Protein 1LNI (pdb70)

CATH classification: 3.10.450.30

Structure (mmCIF, N/CA/C/O backbone):
data_1LNI
#
_entry.id   1LNI
#
_cell.length_a   64.200
_cell.length_b   77.800
_cell.length_c   38.280
_cell.angle_alpha   90.00
_cell.angle_beta   90.00
_cell.angle_gamma   90.00
#
_symmetry.space_group_name_H-M   'P 21 21 21'
#
loop_
_entity.id
_entity.type
_entity.pdbx_description
1 polymer 'GUANYL-SPECIFIC RIBONUCLEASE SA'
2 non-polymer 'SULFATE ION'
3 non-polymer GLYCEROL
4 water water
#
loop_
_atom_site.group_PDB
_atom_site.id
_atom_site.type_symbol
_atom_site.label_atom_id
_atom_site.label_alt_id
_atom_site.label_comp_id
_atom_site.label_asym_id
_atom_site.label_entity_id
_atom_site.label_seq_id
_atom_site.pdbx_PDB_ins_code
_atom_site.Cartn_x
_atom_site.Cartn_y
_atom_site.Cartn_z
_atom_site.occupancy
_atom_site.B_iso_or_equiv
_atom_site.auth_seq_id
_atom_site.auth_comp_id
_atom_site.auth_asym_id
_atom_site.auth_atom_id
_atom_site.pdbx_PDB_model_num
ATOM 1 N N . ASP A 1 1 ? 44.437 13.199 8.551 1.00 14.05 1 ASP A N 1
ATOM 2 C CA . ASP A 1 1 ? 44.452 12.952 7.124 1.00 14.52 1 ASP A CA 1
ATOM 3 C C . ASP A 1 1 ? 45.912 12.766 6.723 1.00 12.79 1 ASP A C 1
ATOM 4 O O . ASP A 1 1 ? 46.786 13.402 7.273 1.00 17.99 1 ASP A O 1
ATOM 9 N N . VAL A 1 2 ? 46.081 11.961 5.697 1.00 14.42 2 VAL A N 1
ATOM 10 C CA . VAL A 1 2 ? 47.376 11.711 5.140 1.00 14.85 2 VAL A CA 1
ATOM 11 C C . VAL A 1 2 ? 47.618 12.709 3.996 1.00 14.27 2 VAL A C 1
ATOM 12 O O . VAL A 1 2 ? 46.733 12.891 3.122 1.00 17.81 2 VAL A O 1
ATOM 16 N N . SER A 1 3 ? 48.758 13.291 3.968 1.00 14.07 3 SER A N 1
ATOM 17 C CA . SER A 1 3 ? 49.167 14.256 2.940 1.00 16.63 3 SER A CA 1
ATOM 18 C C . SER A 1 3 ? 49.810 13.542 1.764 1.00 17.42 3 SER A C 1
ATOM 19 O O . SER A 1 3 ? 51.020 13.742 1.399 1.00 21.66 3 SER A O 1
ATOM 22 N N . GLY A 1 4 ? 49.039 12.774 1.065 1.00 17.27 4 GLY A N 1
ATOM 23 C CA . GLY A 1 4 ? 49.480 12.224 -0.174 1.00 14.68 4 GLY A CA 1
ATOM 24 C C . GLY A 1 4 ? 50.552 11.128 -0.007 1.00 12.89 4 GLY A C 1
ATOM 25 O O . GLY A 1 4 ? 50.750 10.566 1.037 1.00 14.77 4 GLY A O 1
ATOM 26 N N . THR A 1 5 ? 51.106 10.784 -1.174 1.00 12.37 5 THR A N 1
ATOM 27 C CA . THR A 1 5 ? 52.171 9.793 -1.240 1.00 10.54 5 THR A CA 1
ATOM 28 C C . THR A 1 5 ? 53.463 10.523 -1.594 1.00 9.67 5 THR A C 1
ATOM 29 O O . THR A 1 5 ? 53.496 11.741 -2.048 1.00 13.21 5 THR A O 1
ATOM 33 N N . VAL A 1 6 ? 54.565 9.884 -1.336 1.00 7.21 6 VAL A N 1
ATOM 34 C CA . VAL A 1 6 ? 55.863 10.399 -1.672 1.00 6.77 6 VAL A CA 1
ATOM 35 C C . VAL A 1 6 ? 56.767 9.264 -2.032 1.00 6.03 6 VAL A C 1
ATOM 36 O O . VAL A 1 6 ? 56.811 8.225 -1.352 1.00 6.61 6 VAL A O 1
ATOM 40 N N . CYS A 1 7 ? 57.577 9.406 -3.086 1.00 5.91 7 CYS A N 1
ATOM 41 C CA . CYS A 1 7 ? 58.558 8.393 -3.414 1.00 6.00 7 CYS A CA 1
ATOM 42 C C . CYS A 1 7 ? 59.659 8.342 -2.375 1.00 5.63 7 CYS A C 1
ATOM 43 O O . CYS A 1 7 ? 60.155 9.376 -1.891 1.00 6.48 7 CYS A O 1
ATOM 46 N N . LEU A 1 8 ? 60.114 7.130 -2.085 1.00 5.60 8 LEU A N 1
ATOM 47 C CA . LEU A 1 8 ? 61.261 6.983 -1.172 1.00 5.48 8 LEU A CA 1
ATOM 48 C C . LEU A 1 8 ? 62.453 7.810 -1.631 1.00 6.02 8 LEU A C 1
ATOM 49 O O . LEU A 1 8 ? 63.130 8.431 -0.798 1.00 6.54 8 LEU A O 1
ATOM 54 N N . SER A 1 9 ? 62.713 7.823 -2.955 1.00 6.41 9 SER A N 1
ATOM 55 C CA . SER A 1 9 ? 63.871 8.569 -3.449 1.00 7.14 9 SER A CA 1
ATOM 56 C C . SER A 1 9 ? 63.756 10.081 -3.231 1.00 7.14 9 SER A C 1
ATOM 57 O O . SER A 1 9 ? 64.770 10.772 -3.357 1.00 9.28 9 SER A O 1
ATOM 60 N N . ALA A 1 10 ? 62.564 10.579 -2.965 1.00 6.85 10 ALA A N 1
ATOM 61 C CA . ALA A 1 10 ? 62.336 12.029 -2.733 1.00 7.99 10 ALA A CA 1
ATOM 62 C C . ALA A 1 10 ? 62.514 12.377 -1.223 1.00 7.97 10 ALA A C 1
ATOM 63 O O . ALA A 1 10 ? 62.420 13.569 -0.914 1.00 11.52 10 ALA A O 1
ATOM 65 N N . LEU A 1 11 ? 62.680 11.410 -0.382 1.00 6.66 11 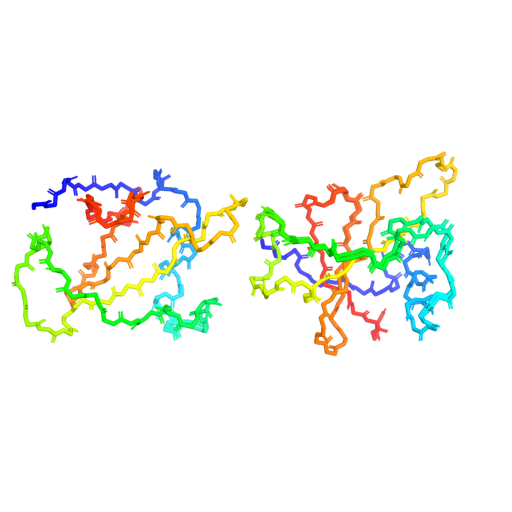LEU A N 1
ATOM 66 C CA . LEU A 1 11 ? 62.870 11.629 1.045 1.00 6.95 11 LEU A CA 1
ATOM 67 C C . LEU A 1 11 ? 64.359 11.676 1.360 1.00 7.25 11 LEU A C 1
ATOM 68 O O . LEU A 1 11 ? 65.206 11.253 0.561 1.00 7.95 11 LEU A O 1
ATOM 73 N N . PRO A 1 12 ? 64.743 12.162 2.534 1.00 7.70 12 PRO A N 1
ATOM 74 C CA . PRO A 1 12 ? 66.163 12.163 2.904 1.00 7.91 12 PRO A CA 1
ATOM 75 C C . PRO A 1 12 ? 66.704 10.757 2.837 1.00 7.54 12 PRO A C 1
ATOM 76 O O . PRO A 1 12 ? 65.967 9.771 3.088 1.00 7.38 12 PRO A O 1
ATOM 80 N N . PRO A 1 13 ? 67.989 10.592 2.582 1.00 7.44 13 PRO A N 1
ATOM 81 C CA . PRO A 1 13 ? 68.565 9.233 2.481 1.00 8.13 13 PRO A CA 1
ATOM 82 C C . PRO A 1 13 ? 68.432 8.438 3.781 1.00 7.14 13 PRO A C 1
ATOM 83 O O . PRO A 1 13 ? 68.347 7.201 3.751 1.00 7.36 13 PRO A O 1
ATOM 87 N N . GLU A 1 14 ? 68.362 9.127 4.925 1.00 6.62 14 GLU A N 1
ATOM 88 C CA . GLU A 1 14 ? 68.172 8.439 6.198 1.00 6.40 14 GLU A CA 1
ATOM 89 C C . GLU A 1 14 ? 66.857 7.663 6.245 1.00 6.06 14 GLU A C 1
ATOM 90 O O . GLU A 1 14 ? 66.755 6.703 6.992 1.00 6.73 14 GLU A O 1
ATOM 96 N N . ALA A 1 15 ? 65.848 8.096 5.469 1.00 6.18 15 ALA A N 1
ATOM 97 C CA . ALA A 1 15 ? 64.593 7.333 5.424 1.00 6.35 15 ALA A CA 1
ATOM 98 C C . ALA A 1 15 ? 64.795 5.945 4.819 1.00 5.55 15 ALA A C 1
ATOM 99 O O . ALA A 1 15 ? 64.198 4.964 5.262 1.00 6.13 15 ALA A O 1
ATOM 101 N N . THR A 1 16 ? 65.635 5.882 3.770 1.00 5.83 16 THR A N 1
ATOM 102 C CA . THR A 1 16 ? 65.987 4.592 3.184 1.00 5.48 16 THR A CA 1
ATOM 103 C C . THR A 1 16 ? 66.741 3.738 4.216 1.00 5.32 16 THR A C 1
ATOM 104 O O . THR A 1 16 ? 66.434 2.537 4.335 1.00 5.91 16 THR A O 1
ATOM 108 N N . ASP A 1 17 ? 67.637 4.342 4.977 1.00 5.70 17 ASP A N 1
ATOM 109 C CA . ASP A 1 17 ? 68.322 3.602 6.041 1.00 5.82 17 ASP A CA 1
ATOM 110 C C . ASP A 1 17 ? 67.319 3.042 7.055 1.00 5.64 17 ASP A C 1
ATOM 111 O O . ASP A 1 17 ? 67.439 1.876 7.451 1.00 6.41 17 ASP A O 1
ATOM 116 N N . THR A 1 18 ? 66.392 3.854 7.504 1.00 5.70 18 THR A N 1
ATOM 117 C CA . THR A 1 18 ? 65.416 3.391 8.496 1.00 5.94 18 THR A CA 1
ATOM 118 C C . THR A 1 18 ? 64.633 2.228 7.945 1.00 5.78 18 THR A C 1
ATOM 119 O O . THR A 1 18 ? 64.409 1.223 8.628 1.00 6.28 18 THR A O 1
ATOM 123 N N . LEU A 1 19 ? 64.159 2.319 6.686 1.00 5.46 19 LEU A N 1
ATOM 124 C CA . LEU A 1 19 ? 63.418 1.204 6.101 1.00 5.31 19 LEU A CA 1
ATOM 125 C C . LEU A 1 19 ? 64.272 -0.064 6.009 1.00 5.32 19 LEU A C 1
ATOM 126 O O . LEU A 1 19 ? 63.758 -1.149 6.196 1.00 5.94 19 LEU A O 1
ATOM 131 N N . ASN A 1 20 ? 65.563 0.071 5.684 1.00 5.41 20 ASN A N 1
ATOM 132 C CA . ASN A 1 20 ? 66.406 -1.096 5.657 1.00 5.97 20 ASN A CA 1
ATOM 133 C C . ASN A 1 20 ? 66.537 -1.748 7.023 1.00 6.13 20 ASN A C 1
ATOM 134 O O . ASN A 1 20 ? 66.526 -2.977 7.128 1.00 7.38 20 ASN A O 1
ATOM 139 N N . LEU A 1 21 ? 66.648 -0.959 8.090 1.00 6.22 21 LEU A N 1
ATOM 140 C CA . LEU A 1 21 ? 66.676 -1.526 9.441 1.00 6.96 21 LEU A CA 1
ATOM 141 C C . LEU A 1 21 ? 65.357 -2.156 9.765 1.00 6.75 21 LEU A C 1
ATOM 142 O O . LEU A 1 21 ? 65.327 -3.231 10.409 1.00 7.78 21 LEU A O 1
ATOM 147 N N . ILE A 1 22 ? 64.219 -1.574 9.394 1.00 6.57 22 ILE A N 1
ATOM 148 C CA . ILE A 1 22 ? 62.920 -2.224 9.647 1.00 6.61 22 ILE A CA 1
ATOM 149 C C . ILE A 1 22 ? 62.911 -3.558 8.938 1.00 6.79 22 ILE A C 1
ATOM 150 O O . ILE A 1 22 ? 62.418 -4.569 9.517 1.00 7.56 22 ILE A O 1
ATOM 155 N N . ALA A 1 23 ? 63.418 -3.638 7.716 1.00 6.54 23 ALA A N 1
ATOM 156 C CA . ALA A 1 23 ? 63.406 -4.891 6.977 1.00 7.65 23 ALA A CA 1
ATOM 157 C C . ALA A 1 23 ? 64.191 -5.981 7.677 1.00 8.74 23 ALA A C 1
ATOM 158 O O . ALA A 1 23 ? 63.878 -7.153 7.548 1.00 10.69 23 ALA A O 1
ATOM 160 N N . SER A 1 24 ? 65.241 -5.640 8.400 1.00 10.79 24 SER A N 1
ATOM 161 C CA . SER A 1 24 ? 66.029 -6.668 9.161 1.00 12.54 24 SER A CA 1
ATOM 162 C C . SER A 1 24 ? 65.520 -6.762 10.597 1.00 12.94 24 SER A C 1
ATOM 163 O O . SER A 1 24 ? 66.271 -7.473 11.358 1.00 17.00 24 SER A O 1
ATOM 166 N N A ASP A 1 25 ? 64.481 -6.122 11.071 0.49 11.10 25 ASP A N 1
ATOM 167 N N B ASP A 1 25 ? 64.468 -6.140 10.964 0.51 11.23 25 ASP A N 1
ATOM 168 C CA A ASP A 1 25 ? 63.981 -6.006 12.475 0.49 10.09 25 ASP A CA 1
ATOM 169 C CA B ASP A 1 25 ? 64.107 -6.136 12.379 0.51 11.27 25 ASP A CA 1
ATOM 170 C C A ASP A 1 25 ? 65.027 -5.344 13.365 0.49 9.17 25 ASP A C 1
ATOM 171 C C B ASP A 1 25 ? 65.296 -5.705 13.210 0.51 12.13 25 ASP A C 1
ATOM 172 O O A ASP A 1 25 ? 65.252 -5.807 14.528 0.49 10.55 25 ASP A O 1
ATOM 173 O O B ASP A 1 25 ? 65.628 -6.278 14.290 0.51 14.48 25 ASP A O 1
ATOM 182 N N A GLY A 1 26 ? 65.783 -4.405 12.886 0.49 7.39 26 GLY A N 1
ATOM 183 N N B GLY A 1 26 ? 66.012 -4.759 12.710 0.51 10.70 26 GLY A N 1
ATOM 184 C CA A GLY A 1 26 ? 66.816 -3.636 13.593 0.49 9.91 26 GLY A CA 1
ATOM 185 C CA B GLY A 1 26 ? 67.001 -4.160 13.500 0.51 9.97 26 GLY A CA 1
ATOM 186 C C A GLY A 1 26 ? 68.155 -4.297 13.566 0.49 10.53 26 GLY A C 1
ATOM 187 C C B GLY A 1 26 ? 68.199 -5.008 13.646 0.51 11.31 26 GLY A C 1
ATOM 188 O O A GLY A 1 26 ? 68.503 -5.018 12.614 0.49 10.50 26 GLY A O 1
ATOM 189 O O B GLY A 1 26 ? 68.331 -5.838 12.757 0.51 12.07 26 GLY A O 1
ATOM 190 N N A PRO A 1 27 ? 69.031 -3.967 14.547 0.49 11.66 27 PRO A N 1
ATOM 191 N N B PRO A 1 27 ? 68.952 -4.850 14.740 0.51 11.53 27 PRO A N 1
ATOM 192 C CA A PRO A 1 27 ? 68.717 -3.123 15.688 0.49 10.43 27 PRO A CA 1
ATOM 193 C CA B PRO A 1 27 ? 68.787 -3.871 15.809 0.49 11.11 27 PRO A CA 1
ATOM 194 C C A PRO A 1 27 ? 68.726 -1.641 15.280 0.49 7.01 27 PRO A C 1
ATOM 195 C C B PRO A 1 27 ? 68.961 -2.399 15.298 0.51 8.21 27 PRO A C 1
ATOM 196 O O A PRO A 1 27 ? 69.120 -1.360 14.084 0.49 11.12 27 PRO A O 1
ATOM 197 O O B PRO A 1 27 ? 69.429 -2.222 14.201 0.51 8.98 27 PRO A O 1
ATOM 204 N N A PHE A 1 28 ? 68.076 -0.838 16.068 0.49 9.91 28 PHE A N 1
ATOM 205 N N B PHE A 1 28 ? 68.340 -1.554 16.034 0.51 7.64 28 PHE A N 1
ATOM 206 C CA A PHE A 1 28 ? 67.805 0.565 15.777 0.49 7.91 28 PHE A CA 1
ATOM 207 C CA B PHE A 1 28 ? 68.174 -0.177 15.665 0.51 6.17 28 PHE A CA 1
ATOM 208 C C A PHE A 1 28 ? 68.646 1.508 16.652 0.49 8.96 28 PHE A C 1
ATOM 209 C C B PHE A 1 28 ? 69.156 0.706 16.420 0.51 6.31 28 PHE A C 1
ATOM 210 O O A PHE A 1 28 ? 68.995 1.139 17.782 0.49 9.95 28 PHE A O 1
ATOM 211 O O B PHE A 1 28 ? 69.732 0.270 17.442 0.51 6.97 28 PHE A O 1
ATOM 226 N N A PRO A 1 29 ? 68.921 2.621 16.178 0.49 8.24 29 PRO A N 1
ATOM 227 N N B PRO A 1 29 ? 69.341 1.922 16.052 0.51 6.09 29 PRO A N 1
ATOM 228 C CA A PRO A 1 29 ? 69.812 3.574 16.970 0.49 7.85 29 PRO A CA 1
ATOM 229 C CA B PRO A 1 29 ? 70.225 2.795 16.848 0.51 6.23 29 PRO A CA 1
ATOM 230 C C A PRO A 1 29 ? 69.131 4.133 18.197 0.49 8.81 29 PRO A C 1
ATOM 231 C C B PRO A 1 29 ? 69.666 3.182 18.191 0.51 6.77 29 PRO A C 1
ATOM 232 O O A PRO A 1 29 ? 69.875 4.429 19.169 0.49 8.44 29 PRO A O 1
ATOM 233 O O B PRO A 1 29 ? 70.431 3.558 19.056 0.51 7.17 29 PRO A O 1
ATOM 240 N N A TYR A 1 30 ? 67.862 4.327 18.235 0.49 7.68 30 TYR A N 1
ATOM 241 N N B TYR A 1 30 ? 68.323 3.130 18.391 0.51 6.51 30 TYR A N 1
ATOM 242 C CA A TYR A 1 30 ? 67.160 4.934 19.373 0.49 8.56 30 TYR A CA 1
ATOM 243 C CA B TYR A 1 30 ? 67.691 3.438 19.681 0.51 7.97 30 TYR A CA 1
ATOM 244 C C A TYR A 1 30 ? 66.215 3.984 20.082 0.49 8.22 30 TYR A C 1
ATOM 245 C C B TYR A 1 30 ? 66.885 2.244 20.151 0.51 7.98 30 TYR A C 1
ATOM 246 O O A TYR A 1 30 ? 65.610 3.123 19.429 0.49 8.58 30 TYR A O 1
ATOM 247 O O B TYR A 1 30 ? 66.143 1.640 19.320 0.51 7.77 30 TYR A O 1
ATOM 264 N N A SER A 1 31 ? 66.168 4.088 21.432 0.49 9.35 31 SER A N 1
ATOM 265 N N B SER A 1 31 ? 66.913 1.874 21.444 0.51 8.74 31 SER A N 1
ATOM 266 C CA A SER A 1 31 ? 65.302 3.108 22.091 0.49 9.09 31 SER A CA 1
ATOM 267 C CA B SER A 1 31 ? 66.172 0.719 21.907 0.51 8.86 31 SER A CA 1
ATOM 268 C C A SER A 1 31 ? 63.861 3.198 21.766 0.49 8.63 31 SER A C 1
ATOM 269 C C B SER A 1 31 ? 64.640 0.922 21.844 0.51 9.24 31 SER A C 1
ATOM 270 O O A SER A 1 31 ? 63.162 2.190 21.953 0.49 11.77 31 SER A O 1
ATOM 271 O O B SER A 1 31 ? 63.974 -0.126 21.740 0.51 8.83 31 SER A O 1
ATOM 276 N N A GLN A 1 32 ? 63.399 4.392 21.351 0.49 8.12 32 GLN A N 1
ATOM 277 N N B GLN A 1 32 ? 64.176 2.132 21.841 0.51 6.85 32 GLN A N 1
ATOM 278 C CA A GLN A 1 32 ? 62.018 4.582 21.025 0.49 8.89 32 GLN A CA 1
ATOM 279 C CA B GLN A 1 32 ? 62.743 2.411 21.720 0.51 6.35 32 GLN A CA 1
ATOM 280 C C A GLN A 1 32 ? 61.704 3.898 19.669 0.49 7.39 32 GLN A C 1
ATOM 281 C C B GLN A 1 32 ? 62.342 2.389 20.245 0.51 8.44 32 GLN A C 1
ATOM 282 O O A GLN A 1 32 ? 60.543 3.833 19.289 0.49 9.43 32 GL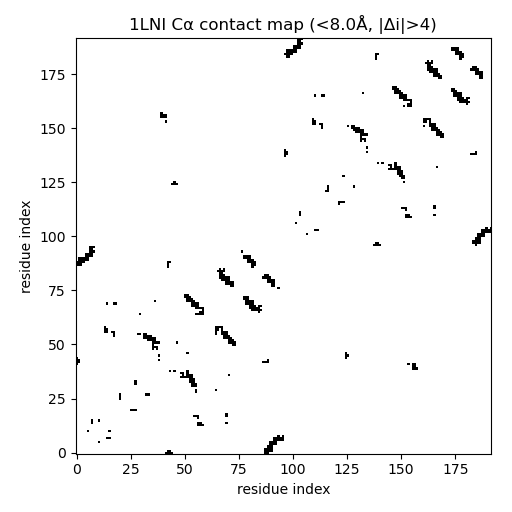N A O 1
ATOM 283 O O B GLN A 1 32 ? 61.133 2.558 19.955 0.51 9.20 32 GLN A O 1
ATOM 294 N N A ASP A 1 33 ? 62.713 3.542 18.897 0.49 7.11 33 ASP A N 1
ATOM 295 N N B ASP A 1 33 ? 63.253 2.243 19.265 0.51 7.62 33 ASP A N 1
ATOM 296 C CA A ASP A 1 33 ? 62.463 2.918 17.582 0.49 5.44 33 ASP A CA 1
ATOM 297 C CA B ASP A 1 33 ? 62.796 2.088 17.857 0.51 6.64 33 ASP A CA 1
ATOM 298 C C A ASP A 1 33 ? 61.775 1.579 17.789 0.49 6.45 33 ASP A C 1
ATOM 299 C C B ASP A 1 33 ? 62.035 0.763 17.825 0.51 6.53 33 ASP A C 1
ATOM 300 O O A ASP A 1 33 ? 62.276 0.688 18.450 0.49 9.22 33 ASP A O 1
ATOM 301 O O B ASP A 1 33 ? 62.441 -0.297 18.211 0.51 8.17 33 ASP A O 1
ATOM 310 N N A GLY A 1 34 ? 60.638 1.455 17.150 0.49 4.87 34 GLY A N 1
ATOM 311 N N B GLY A 1 34 ? 60.806 0.814 17.260 0.51 7.22 34 GLY A N 1
ATOM 312 C CA A GLY A 1 34 ? 59.802 0.225 17.184 0.49 4.85 34 GLY A CA 1
ATOM 313 C CA B GLY A 1 34 ? 60.010 -0.409 17.240 0.51 7.74 34 GLY A CA 1
ATOM 314 C C A GLY A 1 34 ? 58.732 0.355 18.242 0.49 7.10 34 GLY A C 1
ATOM 315 C C B GLY A 1 34 ? 58.878 -0.340 18.291 0.51 8.03 34 GLY A C 1
ATOM 316 O O A GLY A 1 34 ? 57.943 -0.604 18.274 0.49 9.72 34 GLY A O 1
ATOM 317 O O B GLY A 1 34 ? 58.069 -1.253 18.262 0.51 8.73 34 GLY A O 1
ATOM 318 N N A VAL A 1 35 ? 58.664 1.432 19.019 0.49 6.64 35 VAL A N 1
ATOM 319 N N B VAL A 1 35 ? 58.774 0.681 19.153 0.51 6.19 35 VAL A N 1
ATOM 320 C CA A VAL A 1 35 ? 57.520 1.510 19.952 0.49 7.04 35 VAL A CA 1
ATOM 321 C CA B VAL A 1 35 ? 57.560 0.684 20.044 0.51 6.19 35 VAL A CA 1
ATOM 322 C C A VAL A 1 35 ? 56.216 1.703 19.196 0.49 6.54 35 VAL A C 1
ATOM 323 C C B VAL A 1 35 ? 56.306 0.920 19.244 0.51 6.26 35 VAL A C 1
ATOM 324 O O A VAL A 1 35 ? 56.182 2.236 18.082 0.49 6.17 35 VAL A O 1
ATOM 325 O O B VAL A 1 35 ? 56.311 1.494 18.131 0.51 5.70 35 VAL A O 1
ATOM 332 N N A VAL A 1 36 ? 55.111 1.286 19.801 0.49 6.29 36 VAL A N 1
ATOM 333 N N B VAL A 1 36 ? 55.184 0.506 19.861 0.51 7.20 36 VAL A N 1
ATOM 334 C CA A VAL A 1 36 ? 53.81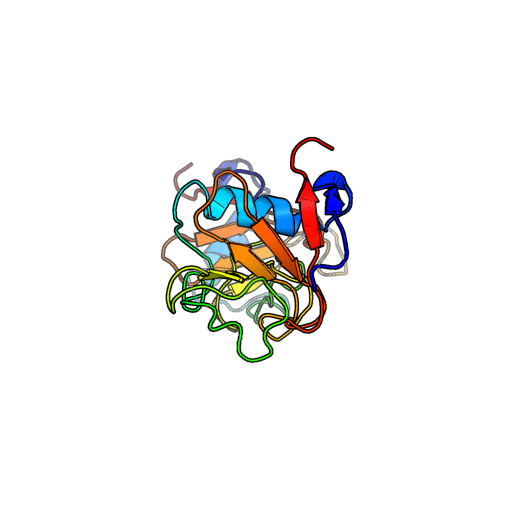0 1.535 19.213 0.49 4.94 36 VAL A CA 1
ATOM 335 C CA B VAL A 1 36 ? 53.914 0.874 19.259 0.51 6.14 36 VAL A CA 1
ATOM 336 C C A VAL A 1 36 ? 53.568 3.026 19.000 0.49 5.98 36 VAL A C 1
ATOM 337 C C B VAL A 1 36 ? 53.722 2.375 19.152 0.51 5.11 36 VAL A C 1
ATOM 338 O O A VAL A 1 36 ? 53.817 3.872 19.939 0.49 6.07 36 VAL A O 1
ATOM 339 O O B VAL A 1 36 ? 54.069 3.181 20.050 0.51 6.24 36 VAL A O 1
ATOM 346 N N A PHE A 1 37 ? 53.031 3.369 17.854 0.49 4.48 37 PHE A N 1
ATOM 347 N N B PHE A 1 37 ? 53.140 2.759 17.992 0.51 6.04 37 PHE A N 1
ATOM 348 C CA A PHE A 1 37 ? 52.547 4.731 17.563 0.49 4.64 37 PHE A CA 1
ATOM 349 C CA B PHE A 1 37 ? 52.726 4.160 17.802 0.51 5.02 37 PHE A CA 1
ATOM 350 C C A PHE A 1 37 ? 51.049 4.707 17.757 0.49 5.16 37 PHE A C 1
ATOM 351 C C B PHE A 1 37 ? 51.201 4.181 18.037 0.51 5.18 37 PHE A C 1
ATOM 352 O O A PHE A 1 37 ? 50.332 3.978 17.055 0.49 5.69 37 PHE A O 1
ATOM 353 O O B PHE A 1 37 ? 50.491 3.451 17.399 0.51 5.38 37 PHE A O 1
ATOM 368 N N A GLN A 1 38 ? 50.545 5.555 18.690 0.49 5.04 38 GLN A N 1
ATOM 369 N N B GLN A 1 38 ? 50.703 5.015 18.948 0.51 4.97 38 GLN A N 1
ATOM 370 C CA A GLN A 1 38 ? 49.125 5.492 19.058 0.49 4.84 38 GLN A CA 1
ATOM 371 C CA B GLN A 1 38 ? 49.303 4.931 19.283 0.51 5.35 38 GLN A CA 1
ATOM 372 C C A GLN A 1 38 ? 48.247 6.248 18.114 0.49 5.48 38 GLN A C 1
ATOM 373 C C B GLN A 1 38 ? 48.427 5.656 18.309 0.51 5.15 38 GLN A C 1
ATOM 374 O O A GLN A 1 38 ? 47.025 6.137 18.240 0.49 5.67 38 GLN A O 1
ATOM 375 O O B GLN A 1 38 ? 47.202 5.416 18.340 0.51 6.29 38 GLN A O 1
ATOM 386 N N A ASN A 1 39 ? 48.755 7.053 17.217 0.49 5.67 39 ASN A N 1
ATOM 387 N N B ASN A 1 39 ? 48.981 6.535 17.432 0.51 5.75 39 ASN A N 1
ATOM 388 C CA A ASN A 1 39 ? 47.982 7.860 16.296 0.49 5.77 39 ASN A CA 1
ATOM 389 C CA B ASN A 1 39 ? 48.088 7.313 16.540 0.51 5.67 39 ASN A CA 1
ATOM 390 C C A ASN A 1 39 ? 46.995 8.730 17.086 0.49 5.44 39 ASN A C 1
ATOM 391 C C B ASN A 1 39 ? 47.045 8.053 17.384 0.51 5.82 39 ASN A C 1
ATOM 392 O O A ASN A 1 39 ? 45.827 8.853 16.732 0.49 5.69 39 ASN A O 1
ATOM 393 O O B ASN A 1 39 ? 45.893 8.158 17.033 0.51 5.12 39 ASN A O 1
ATOM 402 N N A ARG A 1 40 ? 47.547 9.339 18.170 0.49 6.07 40 ARG A N 1
ATOM 403 N N B ARG A 1 40 ? 47.560 8.620 18.474 0.51 6.51 40 ARG A N 1
ATOM 404 C CA A ARG A 1 40 ? 46.653 10.019 19.159 0.49 6.57 40 ARG A CA 1
ATOM 405 C CA B ARG A 1 40 ? 46.630 9.213 19.480 0.51 7.37 40 ARG A CA 1
ATOM 406 C C A ARG A 1 40 ? 46.017 11.217 18.587 0.49 7.35 40 ARG A C 1
ATOM 407 C C B ARG A 1 40 ? 45.832 10.346 18.956 0.51 6.11 40 ARG A C 1
ATOM 408 O O A ARG A 1 40 ? 45.050 11.754 19.240 0.49 9.05 40 ARG A O 1
ATOM 409 O O B ARG A 1 40 ? 44.651 10.512 19.419 0.51 8.32 40 ARG A O 1
ATOM 424 N N A GLU A 1 41 ? 46.411 11.792 17.468 0.49 8.14 41 GLU A N 1
ATOM 425 N N B GLU A 1 41 ? 46.240 11.140 18.004 0.51 6.64 41 GLU A N 1
ATOM 426 C CA A GLU A 1 41 ? 45.784 12.948 16.835 0.49 9.72 41 GLU A CA 1
ATOM 427 C CA B GLU A 1 41 ? 45.515 12.264 17.451 0.51 8.32 41 GLU A CA 1
ATOM 428 C C A GLU A 1 41 ? 44.859 12.489 15.693 0.49 7.15 41 GLU A C 1
ATOM 429 C C B GLU A 1 41 ? 44.674 11.800 16.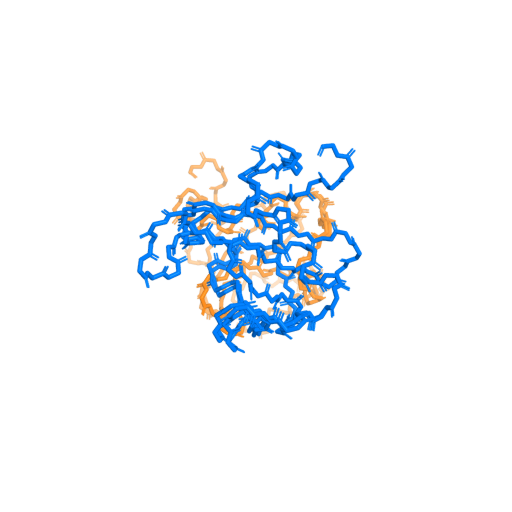223 0.51 6.32 41 GLU A C 1
ATOM 430 O O A GLU A 1 41 ? 44.264 13.298 15.020 0.49 8.04 41 GLU A O 1
ATOM 431 O O B GLU A 1 41 ? 44.028 12.677 15.606 0.51 8.56 41 GLU A O 1
ATOM 442 N N A SER A 1 42 ? 44.720 11.197 15.457 0.49 5.73 42 SER A N 1
ATOM 443 N N B SER A 1 42 ? 44.739 10.534 15.865 0.51 5.26 42 SER A N 1
ATOM 444 C CA A SER A 1 42 ? 43.867 10.626 14.408 0.49 5.45 42 SER A CA 1
ATOM 445 C CA B SER A 1 42 ? 43.955 10.046 14.709 0.51 6.15 42 SER A CA 1
ATOM 446 C C A SER A 1 42 ? 44.184 11.188 13.060 0.49 6.13 42 SER A C 1
ATOM 447 C C B SER A 1 42 ? 44.297 10.729 13.386 0.51 5.92 42 SER A C 1
ATOM 448 O O A SER A 1 42 ? 43.378 11.315 12.184 0.49 7.95 42 SER A O 1
ATOM 449 O O B SER A 1 42 ? 43.527 10.810 12.422 0.51 7.23 42 SER A O 1
ATOM 454 N N . VAL A 1 43 ? 45.542 11.314 13.039 1.00 9.15 43 VAL A N 1
ATOM 455 C CA . VAL A 1 43 ? 46.011 11.793 11.772 1.00 10.16 43 VAL A CA 1
ATOM 456 C C . VAL A 1 43 ? 46.011 10.666 10.727 1.00 8.99 43 VAL A C 1
ATOM 457 O O . VAL A 1 43 ? 45.618 10.863 9.551 1.00 9.58 43 VAL A O 1
ATOM 461 N N . LEU A 1 44 ? 46.413 9.468 11.144 1.00 8.39 44 LEU A N 1
ATOM 462 C CA . LEU A 1 44 ? 46.409 8.282 10.291 1.00 8.17 44 LEU A CA 1
ATOM 463 C C . LEU A 1 44 ? 45.066 7.584 10.437 1.00 8.12 44 LEU A C 1
ATOM 464 O O . LEU A 1 44 ? 44.300 7.826 11.366 1.00 8.15 44 LEU A O 1
ATOM 469 N N . PRO A 1 45 ? 44.768 6.641 9.513 1.00 8.00 45 PRO A N 1
ATOM 470 C CA . PRO A 1 45 ? 43.484 5.923 9.621 1.00 7.99 45 PRO A CA 1
ATOM 471 C C . PRO A 1 45 ? 43.362 5.191 10.951 1.00 7.30 45 PRO A C 1
ATOM 472 O O . PRO A 1 45 ? 44.326 4.659 11.504 1.00 7.83 45 PRO A O 1
ATOM 476 N N . THR A 1 46 ? 42.135 5.137 11.463 1.00 8.12 46 THR A N 1
ATOM 477 C CA . THR A 1 46 ? 41.871 4.465 12.719 1.00 8.38 46 THR A CA 1
ATOM 478 C C . THR A 1 46 ? 42.178 2.973 12.602 1.00 7.78 46 THR A C 1
ATOM 479 O O . THR A 1 46 ? 41.687 2.270 11.730 1.00 8.76 46 THR A O 1
ATOM 483 N N . GLN A 1 47 ? 42.982 2.468 13.536 1.00 7.86 47 GLN A N 1
ATOM 484 C CA . GLN A 1 47 ? 43.331 1.062 13.636 1.00 8.20 47 GLN A CA 1
ATOM 485 C C . GLN A 1 47 ? 43.433 0.701 15.120 1.00 8.96 47 GLN A C 1
ATOM 486 O O . GLN A 1 47 ? 43.513 1.573 15.997 1.00 10.88 47 GLN A O 1
ATOM 492 N N . SER A 1 48 ? 43.467 -0.610 15.364 1.00 10.54 48 SER A N 1
ATOM 493 C CA . SER A 1 48 ? 43.605 -0.993 16.786 1.00 12.77 48 SER A CA 1
ATOM 494 C C . SER A 1 48 ? 45.028 -0.727 17.230 1.00 9.19 48 SER A C 1
ATOM 495 O O . SER A 1 48 ? 45.996 -0.538 16.488 1.00 8.58 48 SER A O 1
ATOM 498 N N . TYR A 1 49 ? 45.184 -0.677 18.595 1.00 10.73 49 TYR A N 1
ATOM 499 C CA . TYR A 1 49 ? 46.439 -0.466 19.237 1.00 8.18 49 TYR A CA 1
ATOM 500 C C . TYR A 1 49 ? 47.394 -1.544 18.765 1.00 8.22 49 TYR A C 1
ATOM 501 O O . TYR A 1 49 ? 47.096 -2.724 18.868 1.00 11.30 49 TYR A O 1
ATOM 510 N N . GLY A 1 50 ? 48.573 -1.111 18.355 1.00 8.08 50 GLY A N 1
ATOM 511 C CA . GLY A 1 50 ? 49.616 -1.991 17.894 1.00 8.63 50 GLY A CA 1
ATOM 512 C C . GLY A 1 50 ? 49.691 -2.177 16.414 1.00 7.72 50 GLY A C 1
ATOM 513 O O . GLY A 1 50 ? 50.651 -2.806 15.916 1.00 9.11 50 GLY A O 1
ATOM 514 N N . TYR A 1 51 ? 48.742 -1.641 15.690 1.00 7.14 51 TYR A N 1
ATOM 515 C CA . TYR A 1 51 ? 48.812 -1.658 14.227 1.00 6.99 51 TYR A CA 1
ATOM 516 C C . TYR A 1 51 ? 49.995 -0.819 13.745 1.00 6.68 51 TYR A C 1
ATOM 517 O O . TYR A 1 51 ? 50.578 -1.139 12.697 1.00 6.95 51 TYR A O 1
ATOM 526 N N . TYR A 1 52 ? 50.280 0.307 14.421 1.00 6.84 52 TYR A N 1
ATOM 527 C CA . TYR A 1 52 ? 51.313 1.240 13.992 1.00 6.33 52 TYR A CA 1
ATOM 528 C C . TYR A 1 52 ? 52.500 1.156 14.950 1.00 6.72 52 TYR A C 1
ATOM 529 O O . TYR A 1 52 ? 52.332 0.999 16.172 1.00 7.78 52 TYR A O 1
ATOM 538 N N . HIS A 1 53 ? 53.699 1.314 14.398 1.00 6.68 53 HIS A N 1
ATOM 539 C CA . HIS A 1 53 ? 54.943 1.424 15.201 1.00 7.16 53 HIS A CA 1
ATOM 540 C C . HIS A 1 53 ? 55.760 2.571 14.629 1.00 7.60 53 HIS A C 1
ATOM 541 O O . HIS A 1 53 ? 55.612 2.936 13.491 1.00 7.75 53 HIS A O 1
ATOM 548 N N . GLU A 1 54 ? 56.637 3.171 15.460 1.00 8.99 54 GLU A N 1
ATOM 549 C CA . GLU A 1 54 ? 57.407 4.328 15.012 1.00 9.29 54 GLU A CA 1
ATOM 550 C C . GLU A 1 54 ? 58.878 4.063 15.096 1.00 9.17 54 GLU A C 1
ATOM 551 O O . GLU A 1 54 ? 59.380 3.362 15.999 1.00 9.76 54 GLU A O 1
ATOM 557 N N . TYR A 1 55 ? 59.626 4.679 14.189 1.00 9.35 55 TYR A N 1
ATOM 558 C CA . TYR A 1 55 ? 61.070 4.541 14.032 1.00 9.30 55 TYR A CA 1
ATOM 559 C C . TYR A 1 55 ? 61.706 5.876 13.692 1.00 9.83 55 TYR A C 1
ATOM 560 O O . TYR A 1 55 ? 61.158 6.639 12.897 1.00 10.86 55 TYR A O 1
ATOM 569 N N . THR A 1 56 ? 62.862 6.131 14.287 1.00 11.11 56 THR A N 1
ATOM 570 C CA . THR A 1 56 ? 63.574 7.395 13.997 1.00 11.26 56 THR A CA 1
ATOM 571 C C . THR A 1 56 ? 64.072 7.413 12.561 1.00 9.37 56 THR A C 1
ATOM 572 O O . THR A 1 56 ? 64.650 6.378 12.097 1.00 8.92 56 THR A O 1
ATOM 576 N N . VAL A 1 57 ? 63.995 8.521 11.911 1.00 9.85 57 VAL A N 1
ATOM 577 C CA . VAL A 1 57 ? 64.786 8.839 10.733 1.00 9.09 57 VAL A CA 1
ATOM 578 C C . VAL A 1 57 ? 65.787 9.843 11.230 1.00 9.48 57 VAL A C 1
ATOM 579 O O . VAL A 1 57 ? 65.422 10.960 11.628 1.00 12.09 57 VAL A O 1
ATOM 583 N N . ILE A 1 58 ? 67.066 9.451 11.252 1.00 8.11 58 ILE A N 1
ATOM 584 C CA . ILE A 1 58 ? 68.096 10.337 11.831 1.00 8.31 58 ILE A CA 1
ATOM 585 C C . ILE A 1 58 ? 68.183 11.645 11.099 1.00 8.37 58 ILE A C 1
ATOM 586 O O . ILE A 1 58 ? 68.222 11.669 9.863 1.00 8.86 58 ILE A O 1
ATOM 591 N N . THR A 1 59 ? 68.330 12.727 11.894 1.00 8.51 59 THR A N 1
ATOM 592 C CA . THR A 1 59 ? 68.637 14.052 11.316 1.00 8.27 59 THR A CA 1
ATOM 593 C C . THR A 1 59 ? 70.133 14.279 11.422 1.00 7.71 59 THR A C 1
ATOM 594 O O . THR A 1 59 ? 70.658 14.273 12.569 1.00 7.91 59 THR A O 1
ATOM 598 N N . PRO A 1 60 ? 70.826 14.543 10.329 1.00 8.47 60 PRO A N 1
ATOM 599 C CA . PRO A 1 60 ? 72.297 14.789 10.437 1.00 8.64 60 PRO A CA 1
ATOM 600 C C . PRO A 1 60 ? 72.577 15.896 11.455 1.00 8.76 60 PRO A C 1
ATOM 601 O O . PRO A 1 60 ? 71.963 16.965 11.466 1.00 10.38 60 PRO A O 1
ATOM 605 N N . GLY A 1 61 ? 73.541 15.636 12.343 1.00 8.16 61 GLY A N 1
ATOM 606 C CA . GLY A 1 61 ? 74.025 16.558 13.331 1.00 9.30 61 GLY A CA 1
ATOM 607 C C . GLY A 1 61 ? 73.221 16.654 14.573 1.00 8.62 61 GLY A C 1
ATOM 608 O O . GLY A 1 61 ? 73.690 17.239 15.590 1.00 11.44 61 GLY A O 1
ATOM 609 N N . ALA A 1 62 ? 72.033 16.110 14.635 1.00 8.36 62 ALA A N 1
ATOM 610 C CA . ALA A 1 62 ? 71.164 16.273 15.783 1.00 8.19 62 ALA A CA 1
ATOM 611 C C . ALA A 1 62 ? 71.691 15.493 16.989 1.00 8.60 62 ALA A C 1
ATOM 612 O O . ALA A 1 62 ? 72.091 14.327 16.870 1.00 10.40 62 ALA A O 1
ATOM 614 N N . ARG A 1 63 ? 71.620 16.094 18.186 1.00 8.24 63 ARG A N 1
ATOM 615 C CA . ARG A 1 63 ? 71.867 15.431 19.444 1.00 10.03 63 ARG A CA 1
ATOM 616 C C . ARG A 1 63 ? 70.630 14.609 19.871 1.00 10.58 63 ARG A C 1
ATOM 617 O O . ARG A 1 63 ? 70.788 13.665 20.686 1.00 14.51 63 ARG A O 1
ATOM 625 N N . THR A 1 64 ? 69.480 14.949 19.448 1.00 11.41 64 THR A N 1
ATOM 626 C CA . THR A 1 64 ? 68.235 14.325 19.789 1.00 12.56 64 THR A CA 1
ATOM 627 C C . THR A 1 64 ? 67.678 13.554 18.588 1.00 12.07 64 THR A C 1
ATOM 628 O O . THR A 1 64 ? 68.334 13.524 17.554 1.00 13.30 64 THR A O 1
ATOM 632 N N . ARG A 1 65 ? 66.474 12.947 18.821 1.00 12.86 65 ARG A N 1
ATOM 633 C CA . ARG A 1 65 ? 65.869 12.254 17.649 1.00 12.03 65 ARG A CA 1
ATOM 634 C C . ARG A 1 65 ? 65.351 13.208 16.583 1.00 11.45 65 ARG A C 1
ATOM 635 O O . ARG A 1 65 ? 64.929 12.657 15.598 1.00 13.78 65 ARG A O 1
ATOM 649 N N . GLY A 1 66 ? 65.281 14.509 16.710 1.00 10.65 66 GLY A N 1
ATOM 650 C CA . GLY A 1 66 ? 64.862 15.409 15.719 1.00 11.27 66 GLY A CA 1
ATOM 651 C C . GLY A 1 66 ? 63.343 15.123 15.460 1.00 10.61 66 GLY A C 1
ATOM 652 O O . GLY A 1 66 ? 62.588 14.727 16.329 1.00 14.15 66 GLY A O 1
ATOM 653 N N . THR A 1 67 ? 62.959 15.568 14.268 1.00 10.79 67 THR A N 1
ATOM 654 C CA . THR A 1 67 ? 61.570 15.660 13.939 1.00 11.32 67 THR A CA 1
ATOM 655 C C . THR A 1 67 ? 61.113 14.654 12.882 1.00 10.64 67 THR A C 1
ATOM 656 O O . THR A 1 67 ? 59.944 14.674 12.540 1.00 12.66 67 THR A O 1
ATOM 660 N N . ARG A 1 68 ? 61.998 13.764 12.452 1.00 10.25 68 ARG A N 1
ATOM 661 C CA . ARG A 1 68 ? 61.719 12.883 11.363 1.00 10.00 68 ARG A CA 1
ATOM 662 C C . ARG A 1 68 ? 61.490 11.443 11.798 1.00 9.80 68 ARG A C 1
ATOM 663 O O . ARG A 1 68 ? 62.238 10.911 12.618 1.00 9.56 68 ARG A O 1
ATOM 671 N N . ARG A 1 69 ? 60.452 10.786 11.300 1.00 8.74 69 ARG A N 1
ATOM 672 C CA . ARG A 1 69 ? 60.072 9.487 11.690 1.00 9.00 69 ARG A CA 1
ATOM 673 C C . ARG A 1 69 ? 59.497 8.718 10.491 1.00 8.30 69 ARG A C 1
ATOM 674 O O . ARG A 1 69 ? 58.877 9.295 9.620 1.00 9.38 69 ARG A O 1
ATOM 682 N N . ILE A 1 70 ? 59.541 7.407 10.606 1.00 8.41 70 ILE A N 1
ATOM 683 C CA . ILE A 1 70 ? 58.708 6.474 9.828 1.00 7.97 70 ILE A CA 1
ATOM 684 C C . ILE A 1 70 ? 57.769 5.781 10.791 1.00 7.53 70 ILE A C 1
ATOM 685 O O . ILE A 1 70 ? 58.200 5.241 11.800 1.00 7.93 70 ILE A O 1
ATOM 690 N N . ILE A 1 71 ? 56.467 5.814 10.421 1.00 6.58 71 ILE A N 1
ATOM 691 C CA . ILE A 1 71 ? 55.455 5.040 11.146 1.00 6.64 71 ILE A CA 1
ATOM 692 C C . ILE A 1 71 ? 55.090 3.886 10.206 1.00 6.30 71 ILE A C 1
ATOM 693 O O . ILE A 1 71 ? 54.654 4.099 9.073 1.00 6.98 71 ILE A O 1
ATOM 698 N N . THR A 1 72 ? 55.264 2.664 10.666 1.00 5.98 72 THR A N 1
ATOM 699 C CA . THR A 1 72 ? 54.801 1.487 9.903 1.00 6.31 72 THR A CA 1
ATOM 700 C C . THR A 1 72 ? 53.344 1.269 10.264 1.00 6.12 72 THR A C 1
ATOM 701 O O . THR A 1 72 ? 52.940 1.398 11.412 1.00 6.71 72 THR A O 1
ATOM 705 N N . GLY A 1 73 ? 52.557 0.814 9.245 1.00 6.28 73 GLY A N 1
ATOM 706 C CA . GLY A 1 73 ? 51.318 0.149 9.497 1.00 6.41 73 GLY A CA 1
ATOM 707 C C . GLY A 1 73 ? 51.459 -1.310 9.226 1.00 5.95 73 GLY A C 1
ATOM 708 O O . GLY A 1 73 ? 52.351 -1.738 8.476 1.00 6.90 73 GLY A O 1
ATOM 709 N N . GLU A 1 74 ? 50.592 -2.150 9.843 1.00 6.88 74 GLU A N 1
ATOM 710 C CA . GLU A 1 74 ? 50.739 -3.581 9.691 1.00 6.91 74 GLU A CA 1
ATOM 711 C C . GLU A 1 74 ? 50.509 -4.062 8.288 1.00 7.30 74 GLU A C 1
ATOM 712 O O . GLU A 1 74 ? 50.966 -5.165 7.946 1.00 8.91 74 GLU A O 1
ATOM 722 N N . ALA A 1 75 ? 49.760 -3.377 7.479 1.00 7.12 75 ALA A N 1
ATOM 723 C CA . ALA A 1 75 ? 49.495 -3.844 6.136 1.00 6.98 75 ALA A CA 1
ATOM 724 C C . ALA A 1 75 ? 50.795 -3.836 5.311 1.00 7.16 75 ALA A C 1
ATOM 725 O O . ALA A 1 75 ? 51.768 -3.111 5.580 1.00 7.08 75 ALA A O 1
ATOM 727 N N . THR A 1 76 ? 50.770 -4.656 4.263 1.00 7.60 76 THR A N 1
ATOM 728 C CA . THR A 1 76 ? 51.954 -4.769 3.490 1.00 8.73 76 THR A CA 1
ATOM 729 C C . THR A 1 76 ? 52.289 -3.456 2.777 1.00 7.13 76 THR A C 1
ATOM 730 O O . THR A 1 76 ? 51.417 -2.743 2.213 1.00 8.44 76 THR A O 1
ATOM 736 N N . GLN A 1 77 ? 53.551 -3.069 2.856 1.00 6.84 77 GLN A N 1
ATOM 737 C CA . GLN A 1 77 ? 53.986 -1.878 2.139 1.00 8.33 77 GLN A CA 1
ATOM 738 C C . GLN A 1 77 ? 53.391 -0.596 2.646 1.00 8.15 77 GLN A C 1
ATOM 739 O O . GLN A 1 77 ? 53.308 0.374 1.857 1.00 12.10 77 GLN A O 1
ATOM 745 N N . GLU A 1 78 ? 52.896 -0.567 3.898 1.00 5.93 78 GLU A N 1
ATOM 746 C CA . GLU A 1 78 ? 52.273 0.590 4.471 1.00 5.56 78 GLU A CA 1
ATOM 747 C C . GLU A 1 78 ? 53.240 1.291 5.437 1.00 5.60 78 GLU A C 1
ATOM 748 O O . GLU A 1 78 ? 53.499 0.799 6.522 1.00 5.74 78 GLU A O 1
ATOM 754 N N . ASP A 1 79 ? 53.755 2.464 4.996 1.00 5.35 79 ASP A N 1
ATOM 755 C CA . ASP A 1 79 ? 54.708 3.204 5.819 1.00 5.60 79 ASP A CA 1
ATOM 756 C C . ASP A 1 79 ? 54.467 4.660 5.575 1.00 5.81 79 ASP A C 1
ATOM 757 O O . ASP A 1 79 ? 54.218 5.062 4.457 1.00 7.53 79 ASP A O 1
ATOM 762 N N . TYR A 1 80 ? 54.565 5.455 6.640 1.00 5.57 80 TYR A N 1
ATOM 763 C CA . TYR A 1 80 ? 54.331 6.880 6.577 1.00 6.23 80 TYR A CA 1
ATOM 764 C C . TYR A 1 80 ? 55.549 7.638 7.028 1.00 6.62 80 TYR A C 1
ATOM 765 O O . TYR A 1 80 ? 56.161 7.285 8.046 1.00 8.62 80 TYR A O 1
ATOM 774 N N . TYR A 1 81 ? 55.891 8.712 6.353 1.00 6.73 81 TYR A N 1
ATOM 775 C CA . TYR A 1 81 ? 56.992 9.599 6.764 1.00 7.44 81 TYR A CA 1
ATOM 776 C C . TYR A 1 81 ? 56.397 10.872 7.362 1.00 7.45 81 TYR A C 1
ATOM 777 O O . TYR A 1 81 ? 55.479 11.488 6.763 1.00 8.84 81 TYR A O 1
ATOM 786 N N A THR A 1 82 ? 57.086 11.063 8.673 0.37 4.77 82 THR A N 1
ATOM 787 N N B THR A 1 82 ? 56.908 11.418 8.342 0.63 6.46 82 THR A N 1
ATOM 788 C CA A THR A 1 82 ? 56.897 12.404 9.296 0.37 4.32 82 THR A CA 1
ATOM 789 C CA B THR A 1 82 ? 56.665 12.783 8.807 0.63 5.05 82 THR A CA 1
ATOM 790 C C A THR A 1 82 ? 58.240 13.110 9.475 0.37 5.50 82 THR A C 1
ATOM 791 C C B THR A 1 82 ? 58.023 13.427 8.913 0.63 6.05 82 THR A C 1
ATOM 792 O O A THR A 1 82 ? 59.133 12.481 10.035 0.37 5.41 82 THR A O 1
ATOM 793 O O B THR A 1 82 ? 58.965 12.860 9.433 0.63 5.75 82 THR A O 1
ATOM 800 N N A GLY A 1 83 ? 58.328 14.383 9.075 0.37 5.88 83 GLY A N 1
ATOM 801 N N B GLY A 1 83 ? 58.029 14.690 8.435 0.63 6.08 83 GLY A N 1
ATOM 802 C CA A GLY A 1 83 ? 59.515 15.167 9.382 0.37 7.21 83 GLY A CA 1
ATOM 803 C CA B GLY A 1 83 ? 59.246 15.505 8.633 0.63 5.56 83 GLY A CA 1
ATOM 804 C C A GLY A 1 83 ? 59.203 16.247 10.389 0.37 8.35 83 GLY A C 1
ATOM 805 C C B GLY A 1 83 ? 59.033 16.626 9.626 0.63 5.81 83 GLY A C 1
ATOM 806 O O A GLY A 1 83 ? 60.148 16.985 10.659 0.37 9.10 83 GLY A O 1
ATOM 807 O O B GLY A 1 83 ? 59.925 17.448 9.851 0.63 7.38 83 GLY A O 1
ATOM 808 N N A ASP A 1 84 ? 57.996 16.281 10.931 0.37 7.09 84 ASP A N 1
ATOM 809 N N B ASP A 1 84 ? 57.829 16.717 10.229 0.63 5.61 84 ASP A N 1
ATOM 810 C CA A ASP A 1 84 ? 57.595 17.397 11.797 0.37 9.51 84 ASP A CA 1
ATOM 811 C CA B ASP A 1 84 ? 57.430 17.830 11.068 0.63 6.61 84 ASP A CA 1
ATOM 812 C C A ASP A 1 84 ? 57.052 16.880 13.072 0.37 10.09 84 ASP A C 1
ATOM 813 C C B ASP A 1 84 ? 56.932 17.355 12.374 0.63 6.24 84 ASP A C 1
ATOM 814 O O A ASP A 1 84 ? 56.122 17.512 13.589 0.37 10.26 84 ASP A O 1
ATOM 815 O O B ASP A 1 84 ? 55.946 17.923 12.930 0.63 7.30 84 ASP A O 1
ATOM 824 N N A HIS A 1 85 ? 57.694 15.793 13.441 0.37 10.38 85 HIS A N 1
ATOM 825 N N B HIS A 1 85 ? 57.556 16.357 12.955 0.63 6.84 85 HIS A N 1
ATOM 826 C CA A HIS A 1 85 ? 57.403 15.340 14.779 0.37 8.04 85 HIS A CA 1
ATOM 827 C CA B HIS A 1 85 ? 57.299 15.959 14.300 0.63 7.25 85 HIS A CA 1
ATOM 828 C C A HIS A 1 85 ? 55.905 15.196 14.773 0.37 8.34 85 HIS A C 1
ATOM 829 C C B HIS A 1 85 ? 55.808 15.632 14.434 0.63 6.99 85 HIS A C 1
ATOM 830 O O A HIS A 1 85 ? 55.156 15.527 15.765 0.37 11.74 85 HIS A O 1
ATOM 831 O O B HIS A 1 85 ? 55.119 16.125 15.403 0.63 7.28 85 HIS A O 1
ATOM 844 N N A TYR A 1 86 ? 55.402 14.223 14.018 0.37 7.01 86 TYR A N 1
ATOM 845 N N B TYR A 1 86 ? 55.316 14.752 13.576 0.63 6.05 86 TYR A N 1
ATOM 846 C CA . TYR A 1 86 ? 54.026 13.962 13.756 1.00 10.36 86 TYR A CA 1
ATOM 847 C C . TYR A 1 86 ? 52.903 14.918 13.382 1.00 10.26 86 TYR A C 1
ATOM 848 O O . TYR A 1 86 ? 51.690 14.433 13.582 1.00 12.34 86 TYR A O 1
ATOM 857 N N . ALA A 1 87 ? 53.114 16.053 12.880 1.00 12.39 87 ALA A N 1
ATOM 858 C CA . ALA A 1 87 ? 52.020 16.978 12.487 1.00 11.88 87 ALA A CA 1
ATOM 859 C C . ALA A 1 87 ? 51.364 16.493 11.214 1.00 11.57 87 ALA A C 1
ATOM 860 O O . ALA A 1 87 ? 50.159 16.530 11.117 1.00 12.70 87 ALA A O 1
ATOM 862 N N . THR A 1 88 ? 52.175 16.080 10.251 1.00 10.76 88 THR A N 1
ATOM 863 C CA . THR A 1 88 ? 51.702 15.628 8.973 1.00 10.34 88 THR A CA 1
ATOM 864 C C . THR A 1 88 ? 52.479 14.350 8.616 1.00 9.10 88 THR A C 1
ATOM 865 O O . THR A 1 88 ? 53.608 14.134 8.999 1.00 9.95 88 THR A O 1
ATOM 869 N N . PHE A 1 89 ? 51.846 13.575 7.748 1.00 8.52 89 PHE A N 1
ATOM 870 C CA . PHE A 1 89 ? 52.414 12.316 7.226 1.00 8.28 89 PHE A CA 1
ATOM 871 C C . PHE A 1 89 ? 52.121 12.191 5.750 1.00 8.90 89 PHE A C 1
ATOM 872 O O . PHE A 1 89 ? 51.053 12.558 5.309 1.00 10.90 89 PHE A O 1
ATOM 880 N N . SER A 1 90 ? 53.045 11.522 5.058 1.00 8.59 90 SER A N 1
ATOM 881 C CA . SER A 1 90 ? 52.845 11.071 3.680 1.00 8.67 90 SER A CA 1
ATOM 882 C C . SER A 1 90 ? 53.095 9.594 3.604 1.00 8.05 90 SER A C 1
ATOM 883 O O . SER A 1 90 ? 54.002 9.070 4.261 1.00 8.64 90 SER A O 1
ATOM 886 N N . LEU A 1 91 ? 52.332 8.892 2.778 1.00 7.66 91 LEU A N 1
ATOM 887 C CA . LEU A 1 91 ? 52.577 7.474 2.555 1.00 6.76 91 LEU A CA 1
ATOM 888 C C . LEU A 1 91 ? 53.821 7.315 1.677 1.00 7.17 91 LEU A C 1
ATOM 889 O O . LEU A 1 91 ? 53.940 7.958 0.642 1.00 12.00 91 LEU A O 1
ATOM 897 N N . ILE A 1 92 ? 54.730 6.441 2.064 1.00 5.97 92 ILE A N 1
ATOM 898 C CA . ILE A 1 92 ? 56.005 6.248 1.347 1.00 5.92 92 ILE A CA 1
ATOM 899 C C . ILE A 1 92 ? 55.825 5.184 0.295 1.00 5.78 92 ILE A C 1
ATOM 900 O O . ILE A 1 92 ? 55.358 4.050 0.575 1.00 6.32 92 ILE A O 1
ATOM 905 N N . ASP A 1 93 ? 56.236 5.488 -0.933 1.00 5.36 93 ASP A N 1
ATOM 906 C CA . ASP A 1 93 ? 56.226 4.576 -2.052 1.00 4.97 93 ASP A CA 1
ATOM 907 C C . ASP A 1 93 ? 57.662 4.086 -2.304 1.00 4.78 93 ASP A C 1
ATOM 908 O O . ASP A 1 93 ? 58.497 4.843 -2.823 1.00 5.24 93 ASP A O 1
ATOM 913 N N . GLN A 1 94 ? 57.957 2.853 -1.886 1.00 5.05 94 GLN A N 1
ATOM 914 C CA . GLN A 1 94 ? 59.288 2.295 -2.033 1.00 4.93 94 GLN A CA 1
ATOM 915 C C . GLN A 1 94 ? 59.601 1.899 -3.466 1.00 4.98 94 GLN A C 1
ATOM 916 O O . GLN A 1 94 ? 60.719 1.431 -3.744 1.00 5.73 94 GLN A O 1
ATOM 922 N N . THR A 1 95 ? 58.635 2.016 -4.381 1.00 5.01 95 THR A N 1
ATOM 923 C CA . THR A 1 95 ? 58.852 1.649 -5.783 1.00 5.41 95 THR A CA 1
ATOM 924 C C . THR A 1 95 ? 59.470 2.763 -6.579 1.00 5.82 95 THR A C 1
ATOM 925 O O . THR A 1 95 ? 59.762 2.553 -7.767 1.00 7.44 95 THR A O 1
ATOM 929 N N . CYS A 1 96 ? 59.653 3.948 -6.036 1.00 5.69 96 CYS A N 1
ATOM 930 C CA . CYS A 1 96 ? 60.155 5.090 -6.799 1.00 6.36 96 CYS A CA 1
ATOM 931 C C . CYS A 1 96 ? 61.043 5.991 -5.994 1.00 6.53 96 CYS A C 1
ATOM 932 O O . CYS A 1 96 ? 61.294 5.759 -4.788 1.00 7.05 96 CYS A O 1
ATOM 936 N N . ASP B 1 1 ? 13.573 15.455 23.018 1.00 14.80 1 ASP B N 1
ATOM 937 C CA . ASP B 1 1 ? 13.466 16.643 22.146 1.00 13.31 1 ASP B CA 1
ATOM 938 C C . ASP B 1 1 ? 14.808 16.931 21.532 1.00 11.45 1 ASP B C 1
ATOM 939 O O . ASP B 1 1 ? 15.795 16.762 22.235 1.00 13.02 1 ASP B O 1
ATOM 944 N N . VAL B 1 2 ? 14.828 17.374 20.303 1.00 12.61 2 VAL B N 1
ATOM 945 C CA . VAL B 1 2 ? 16.051 17.806 19.653 1.00 11.94 2 VAL B CA 1
ATOM 946 C C . VAL B 1 2 ? 16.391 19.234 20.176 1.00 12.84 2 VAL B C 1
ATOM 947 O O . VAL B 1 2 ? 15.464 20.076 20.280 1.00 20.74 2 VAL B O 1
ATOM 951 N N . SER B 1 3 ? 17.621 19.493 20.465 1.00 12.07 3 SER B N 1
ATOM 952 C CA . SER B 1 3 ? 18.004 20.811 20.987 1.00 15.57 3 SER B CA 1
ATOM 953 C C . SER B 1 3 ? 18.434 21.717 19.794 1.00 17.57 3 SER B C 1
ATOM 954 O O . SER B 1 3 ? 19.513 22.142 19.593 1.00 29.15 3 SER B O 1
ATOM 957 N N . GLY B 1 4 ? 17.502 21.977 18.902 1.00 16.98 4 GLY B N 1
ATOM 958 C CA . GLY B 1 4 ? 17.767 22.951 17.866 1.00 19.54 4 GLY B CA 1
ATOM 959 C C . GLY B 1 4 ? 18.730 22.385 16.827 1.00 15.73 4 GLY B C 1
ATOM 960 O O . GLY B 1 4 ? 18.783 21.181 16.571 1.00 20.30 4 GLY B O 1
ATOM 961 N N . THR B 1 5 ? 19.235 23.346 16.060 1.00 11.72 5 THR B N 1
ATOM 962 C CA . THR B 1 5 ? 20.076 23.092 14.885 1.00 10.17 5 THR B CA 1
ATOM 963 C C . THR B 1 5 ? 21.446 23.625 15.088 1.00 9.64 5 THR B C 1
ATOM 964 O O . THR B 1 5 ? 21.600 24.655 15.755 1.00 14.70 5 THR B O 1
ATOM 970 N N . VAL B 1 6 ? 22.438 23.028 14.505 1.00 8.97 6 VAL B N 1
ATOM 971 C CA . VAL B 1 6 ? 23.821 23.436 14.584 1.00 8.94 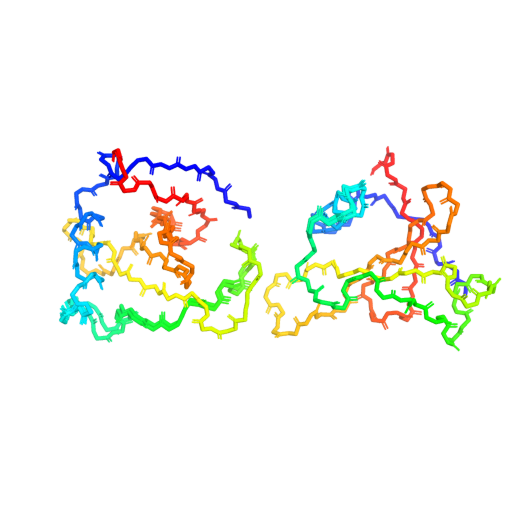6 VAL B CA 1
ATOM 972 C C . VAL B 1 6 ? 24.423 23.456 13.189 1.00 8.09 6 VAL B C 1
ATOM 973 O O . VAL B 1 6 ? 24.258 22.529 12.429 1.00 9.00 6 VAL B O 1
ATOM 977 N N . CYS B 1 7 ? 25.139 24.541 12.932 1.00 8.27 7 CYS B N 1
ATOM 978 C CA . CYS B 1 7 ? 25.875 24.594 11.630 1.00 8.00 7 CYS B CA 1
ATOM 979 C C . CYS B 1 7 ? 26.978 23.535 11.608 1.00 7.37 7 CYS B C 1
ATOM 980 O O . CYS B 1 7 ? 27.752 23.393 12.575 1.00 8.54 7 CYS B O 1
ATOM 983 N N . LEU B 1 8 ? 27.106 22.911 10.483 1.00 7.24 8 LEU B N 1
ATOM 984 C CA . LEU B 1 8 ? 28.199 21.962 10.308 1.00 7.61 8 LEU B CA 1
ATOM 985 C C . LEU B 1 8 ? 29.544 22.629 10.556 1.00 7.82 8 LEU B C 1
ATOM 986 O O . LEU B 1 8 ? 30.455 22.000 11.151 1.00 8.99 8 LEU B O 1
ATOM 991 N N . SER B 1 9 ? 29.709 23.890 10.202 1.00 8.72 9 SER B N 1
ATOM 992 C CA . SER B 1 9 ? 30.989 24.544 10.377 1.00 9.28 9 SER B CA 1
ATOM 993 C C . SER B 1 9 ? 31.327 24.791 11.835 1.00 9.61 9 SER B C 1
ATOM 994 O O . SER B 1 9 ? 32.484 25.066 12.139 1.00 12.90 9 SER B O 1
ATOM 997 N N . ALA B 1 10 ? 30.354 24.697 12.725 1.00 8.92 10 ALA B N 1
ATOM 998 C CA . ALA B 1 10 ? 30.565 24.856 14.175 1.00 11.08 10 ALA B CA 1
ATOM 999 C C . ALA B 1 10 ? 30.985 23.539 14.776 1.00 11.62 10 ALA B C 1
ATOM 1000 O O . ALA B 1 10 ? 31.532 23.557 15.884 1.00 19.81 10 ALA B O 1
ATOM 1002 N N . LEU B 1 11 ? 30.756 22.428 14.157 1.00 8.58 11 LEU B N 1
ATOM 1003 C CA . LEU B 1 11 ? 31.070 21.116 14.706 1.00 8.49 11 LEU B CA 1
ATOM 1004 C C . LEU B 1 11 ? 32.532 20.839 14.501 1.00 8.36 11 LEU B C 1
ATOM 1005 O O . LEU B 1 11 ? 33.214 21.467 13.674 1.00 9.36 11 LEU B O 1
ATOM 1010 N N . PRO B 1 12 ? 33.089 19.864 15.229 1.00 8.99 12 PRO B N 1
ATOM 1011 C CA . PRO B 1 12 ? 34.465 19.470 14.976 1.00 8.92 12 PRO B CA 1
ATOM 1012 C C . PRO B 1 12 ? 34.643 19.052 13.552 1.00 8.61 12 PRO B C 1
ATOM 1013 O O . PRO B 1 12 ? 33.671 18.546 12.913 1.00 8.55 12 PRO B O 1
ATOM 1017 N N . PRO B 1 13 ? 35.854 19.123 13.019 1.00 10.01 13 PRO B N 1
ATOM 1018 C CA . PRO B 1 13 ? 36.079 18.758 11.584 1.00 11.19 13 PRO B CA 1
ATOM 1019 C C . PRO B 1 13 ? 35.715 17.312 11.351 1.00 9.29 13 PRO B C 1
ATOM 1020 O O . PRO B 1 13 ? 35.321 16.931 10.202 1.00 10.39 13 PRO B O 1
ATOM 1024 N N . GLU B 1 14 ? 35.859 16.436 12.342 1.00 8.20 14 GLU B N 1
ATOM 1025 C CA . GLU B 1 14 ? 35.576 15.037 12.187 1.00 7.62 14 GLU B CA 1
ATOM 1026 C C . GLU B 1 14 ? 34.091 14.778 11.890 1.00 7.41 14 GLU B C 1
ATOM 1027 O O . GLU B 1 14 ? 33.719 13.732 11.319 1.00 8.15 14 GLU B O 1
ATOM 1033 N N . ALA B 1 15 ? 33.205 15.713 12.228 1.00 7.46 15 ALA B N 1
ATOM 1034 C CA . ALA B 1 15 ? 31.772 15.591 11.884 1.00 7.46 15 ALA B CA 1
ATOM 1035 C C . ALA B 1 15 ? 31.590 15.670 10.379 1.00 7.43 15 ALA B C 1
ATOM 1036 O O . ALA B 1 15 ? 30.753 14.969 9.820 1.00 7.88 15 ALA B O 1
ATOM 1038 N N . THR B 1 16 ? 32.324 16.548 9.717 1.00 8.47 16 THR B N 1
ATOM 1039 C CA . THR B 1 16 ? 32.313 16.568 8.226 1.00 9.11 16 THR B CA 1
ATOM 1040 C C . THR B 1 16 ? 32.807 15.281 7.671 1.00 9.12 16 THR B C 1
ATOM 1041 O O . THR B 1 16 ? 32.247 14.705 6.722 1.00 9.90 16 THR B O 1
ATOM 1045 N N . ASP B 1 17 ? 33.887 14.701 8.227 1.00 9.43 17 ASP B N 1
ATOM 1046 C CA . ASP B 1 17 ? 34.410 13.427 7.791 1.00 9.25 17 ASP B CA 1
ATOM 1047 C C . ASP B 1 17 ? 33.315 12.392 7.864 1.00 8.42 17 ASP B C 1
ATOM 1048 O O . ASP B 1 17 ? 33.097 11.559 6.930 1.00 9.58 17 ASP B O 1
ATOM 1053 N N . THR B 1 18 ? 32.614 12.339 9.013 1.00 7.34 18 THR B N 1
ATOM 1054 C CA . THR B 1 18 ? 31.588 11.307 9.186 1.00 6.66 18 THR B CA 1
ATOM 1055 C C . THR B 1 18 ? 30.486 11.486 8.142 1.00 6.92 18 THR B C 1
ATOM 1056 O O . THR B 1 18 ? 30.009 10.510 7.570 1.00 7.58 18 THR B O 1
ATOM 1060 N N . LEU B 1 19 ? 30.025 12.731 7.958 1.00 7.56 19 LEU B N 1
ATOM 1061 C CA . LEU B 1 19 ? 28.977 12.945 6.909 1.00 8.12 19 LEU B CA 1
ATOM 1062 C C . LEU B 1 19 ? 29.443 12.512 5.543 1.00 8.52 19 LEU B C 1
ATOM 1063 O O . LEU B 1 19 ? 28.644 11.951 4.794 1.00 9.34 19 LEU B O 1
ATOM 1068 N N . ASN B 1 20 ? 30.687 12.761 5.215 1.00 9.18 20 ASN B N 1
ATOM 1069 C CA . ASN B 1 20 ? 31.208 12.328 3.899 1.00 10.53 20 ASN B CA 1
ATOM 1070 C C . ASN B 1 20 ? 31.221 10.819 3.787 1.00 10.78 20 ASN B C 1
ATOM 1071 O O . ASN B 1 20 ? 30.896 10.315 2.727 1.00 12.41 20 ASN B O 1
ATOM 1076 N N . LEU B 1 21 ? 31.531 10.086 4.847 1.00 9.42 21 LEU B N 1
ATOM 1077 C CA . LEU B 1 21 ? 31.433 8.636 4.845 1.00 9.63 21 LEU B CA 1
ATOM 1078 C C . LEU B 1 21 ? 30.020 8.205 4.778 1.00 9.01 21 LEU B C 1
ATOM 1079 O O . LEU B 1 21 ? 29.721 7.175 4.124 1.00 11.08 21 LEU B O 1
ATOM 1084 N N . ILE B 1 22 ? 29.103 8.834 5.485 1.00 8.27 22 ILE B N 1
ATOM 1085 C CA . ILE B 1 22 ? 27.689 8.460 5.335 1.00 8.53 22 ILE B CA 1
ATOM 1086 C C . ILE B 1 22 ? 27.267 8.621 3.864 1.00 9.52 22 ILE B C 1
ATOM 1087 O O . ILE B 1 22 ? 26.616 7.713 3.306 1.00 11.19 22 ILE B O 1
ATOM 1092 N N A ALA B 1 23 ? 27.688 9.648 3.198 0.60 10.33 23 ALA B N 1
ATOM 1093 N N B ALA B 1 23 ? 27.611 9.824 3.308 0.40 9.44 23 ALA B N 1
ATOM 1094 C CA A ALA B 1 23 ? 27.154 9.708 1.812 0.60 9.24 23 ALA B CA 1
ATOM 1095 C CA B ALA B 1 23 ? 27.297 10.248 1.936 0.40 8.47 23 ALA B CA 1
ATOM 1096 C C A ALA B 1 23 ? 27.685 8.589 0.929 0.60 10.74 23 ALA B C 1
ATOM 1097 C C B ALA B 1 23 ? 27.865 9.197 0.972 0.40 10.16 23 ALA B C 1
ATOM 1098 O O A ALA B 1 23 ? 26.981 8.100 0.012 0.60 12.16 23 ALA B O 1
ATOM 1099 O O B ALA B 1 23 ? 27.182 8.894 -0.046 0.40 8.97 23 ALA B O 1
ATOM 1102 N N A SER B 1 24 ? 28.863 8.107 1.170 0.60 8.97 24 SER B N 1
ATOM 1103 N N B SER B 1 24 ? 29.099 8.785 1.188 0.40 8.75 24 SER B N 1
ATOM 1104 C CA A SER B 1 24 ? 29.424 7.073 0.309 0.60 9.49 24 SER B CA 1
ATOM 1105 C CA B SER B 1 24 ? 29.838 7.887 0.334 0.40 10.66 24 SER B CA 1
ATOM 1106 C C A SER B 1 24 ? 29.024 5.689 0.798 0.60 9.13 24 SER B C 1
ATOM 1107 C C B SER B 1 24 ? 29.607 6.418 0.717 0.40 9.44 24 SER B C 1
ATOM 1108 O O A SER B 1 24 ? 29.384 4.752 0.135 0.60 11.37 24 SER B O 1
ATOM 1109 O O B SER B 1 24 ? 30.296 5.605 0.053 0.40 10.52 24 SER B O 1
ATOM 1114 N N A ASP B 1 25 ? 28.398 5.630 1.980 0.60 8.48 25 ASP B N 1
ATOM 1115 N N B ASP B 1 25 ? 28.687 6.223 1.711 0.40 9.73 25 ASP B N 1
ATOM 1116 C CA A ASP B 1 25 ? 28.120 4.387 2.739 0.60 8.13 25 ASP B CA 1
ATOM 1117 C CA B ASP B 1 25 ? 28.513 4.877 2.245 0.40 7.62 25 ASP B CA 1
ATOM 1118 C C A ASP B 1 25 ? 29.415 3.673 2.967 0.60 8.89 25 ASP B C 1
ATOM 1119 C C B ASP B 1 25 ? 29.804 4.197 2.673 0.40 8.39 25 ASP B C 1
ATOM 1120 O O A ASP B 1 25 ? 29.521 2.442 2.767 0.60 10.86 25 ASP B O 1
ATOM 1121 O O B ASP B 1 25 ? 30.105 3.016 2.336 0.40 10.03 25 ASP B O 1
ATOM 1130 N N A GLY B 1 26 ? 30.461 4.332 3.511 0.60 8.03 26 GLY B N 1
ATOM 1131 N N B GLY B 1 26 ? 30.644 4.994 3.325 0.40 7.21 26 GLY B N 1
ATOM 1132 C CA A GLY B 1 26 ? 31.647 3.739 3.902 0.60 7.54 26 GLY B CA 1
ATOM 1133 C CA B GLY B 1 26 ? 31.855 4.420 3.845 0.40 7.47 26 GLY B CA 1
ATOM 1134 C C A GLY B 1 26 ? 32.760 3.689 2.821 0.60 8.50 26 GLY B C 1
ATOM 1135 C C B GLY B 1 26 ? 33.071 4.437 2.922 0.40 11.38 26 GLY B C 1
ATOM 1136 O O A GLY B 1 26 ? 32.614 4.448 1.857 0.60 9.93 26 GLY B O 1
ATOM 1137 O O B GLY B 1 26 ? 33.006 5.290 2.013 0.40 13.88 26 GLY B O 1
ATOM 1138 N N A PRO B 1 27 ? 33.762 2.945 3.049 0.60 9.18 27 PRO B N 1
ATOM 1139 N N B PRO B 1 27 ? 34.085 3.593 3.106 0.40 13.18 27 PRO B N 1
ATOM 1140 C CA A PRO B 1 27 ? 34.058 2.129 4.245 0.60 8.17 27 PRO B CA 1
ATOM 1141 C CA B PRO B 1 27 ? 34.312 2.639 4.232 0.40 10.50 27 PRO B CA 1
ATOM 1142 C C A PRO B 1 27 ? 34.229 2.905 5.516 0.60 10.58 27 PRO B C 1
ATOM 1143 C C B PRO B 1 27 ? 34.350 3.260 5.615 0.40 12.44 27 PRO B C 1
ATOM 1144 O O A PRO B 1 27 ? 34.669 4.073 5.510 0.60 10.37 27 PRO B O 1
ATOM 1145 O O B PRO B 1 27 ? 34.825 4.423 5.656 0.40 16.64 27 PRO B O 1
ATOM 1152 N N . PHE B 1 28 ? 33.798 2.544 6.641 1.00 9.65 28 PHE B N 1
ATOM 1153 C CA . PHE B 1 28 ? 33.744 3.246 7.919 1.00 8.43 28 PHE B CA 1
ATOM 1154 C C . PHE B 1 28 ? 34.849 2.780 8.831 1.00 7.47 28 PHE B C 1
ATOM 1155 O O . PHE B 1 28 ? 35.325 1.675 8.760 1.00 10.08 28 PHE B O 1
ATOM 1163 N N . PRO B 1 29 ? 35.311 3.650 9.762 1.00 7.39 29 PRO B N 1
ATOM 1164 C CA . PRO B 1 29 ? 36.443 3.269 10.594 1.00 7.50 29 PRO B CA 1
ATOM 1165 C C . PRO B 1 29 ? 36.135 2.208 11.643 1.00 6.37 29 PRO B C 1
ATOM 1166 O O . PRO B 1 29 ? 36.992 1.409 11.961 1.00 8.10 29 PRO B O 1
ATOM 1170 N N . TYR B 1 30 ? 34.917 2.214 12.199 1.00 5.85 30 TYR B N 1
ATOM 1171 C CA . TYR B 1 30 ? 34.545 1.327 13.275 1.00 5.36 30 TYR B CA 1
ATOM 1172 C C . TYR B 1 30 ? 33.504 0.377 12.845 1.00 5.47 30 TYR B C 1
ATOM 1173 O O . TYR B 1 30 ? 32.545 0.725 12.108 1.00 5.97 30 TYR B O 1
ATOM 1182 N N . SER B 1 31 ? 33.552 -0.879 13.341 1.00 5.91 31 SER B N 1
ATOM 1183 C CA . SER B 1 31 ? 32.550 -1.871 12.963 1.00 6.78 31 SER B CA 1
ATOM 1184 C C . SER B 1 31 ? 31.167 -1.533 13.487 1.00 6.38 31 SER B C 1
ATOM 1185 O O . SER B 1 31 ? 30.194 -1.980 12.880 1.00 7.84 31 SER B O 1
ATOM 1188 N N . GLN B 1 32 ? 31.031 -0.754 14.533 1.00 6.37 32 GLN B N 1
ATOM 1189 C CA . GLN B 1 32 ? 29.724 -0.293 15.006 1.00 7.00 32 GLN B CA 1
ATOM 1190 C C . GLN B 1 32 ? 29.167 0.869 14.199 1.00 6.56 32 GLN B C 1
ATOM 1191 O O . GLN B 1 32 ? 28.030 1.298 14.446 1.00 8.16 32 GLN B O 1
ATOM 1197 N N . ASP B 1 33 ? 29.898 1.397 13.228 1.00 5.60 33 ASP B N 1
ATOM 1198 C CA . ASP B 1 33 ? 29.349 2.433 12.360 1.00 5.66 33 ASP B CA 1
ATOM 1199 C C . ASP B 1 33 ? 28.269 1.823 11.471 1.00 5.82 33 ASP B C 1
ATOM 1200 O O . ASP B 1 33 ? 28.470 0.816 10.830 1.00 8.19 33 ASP B O 1
ATOM 1205 N N . GLY B 1 34 ? 27.115 2.446 11.466 1.00 6.00 34 GLY B N 1
ATOM 1206 C CA . GLY B 1 34 ? 26.005 2.026 10.701 1.00 7.00 34 GLY B CA 1
ATOM 1207 C C . GLY B 1 34 ? 25.012 1.139 11.356 1.00 6.89 34 GLY B C 1
ATOM 1208 O O . GLY B 1 34 ? 24.024 0.737 10.733 1.00 8.57 34 GLY B O 1
ATOM 1209 N N . VAL B 1 35 ? 25.210 0.790 12.645 1.00 6.72 35 VAL B N 1
ATOM 1210 C CA . VAL B 1 35 ? 24.234 -0.001 13.347 1.00 6.87 35 VAL B CA 1
ATOM 1211 C C . VAL B 1 35 ? 22.980 0.843 13.576 1.00 6.90 35 VAL B C 1
ATOM 1212 O O . VAL B 1 35 ? 22.988 2.071 13.559 1.00 7.03 35 VAL B O 1
ATOM 12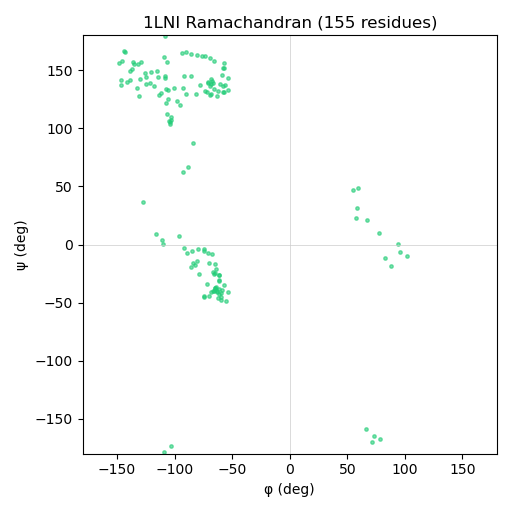16 N N . VAL B 1 36 ? 21.884 0.154 13.840 1.00 7.92 36 VAL B N 1
ATOM 1217 C CA . VAL B 1 36 ? 20.641 0.836 14.156 1.00 7.43 36 VAL B CA 1
ATOM 1218 C C . VAL B 1 36 ? 20.791 1.509 15.518 1.00 7.52 36 VAL B C 1
ATOM 1219 O O . VAL B 1 36 ? 21.338 0.991 16.472 1.00 9.45 36 VAL B O 1
ATOM 1223 N N . PHE B 1 37 ? 20.300 2.766 15.571 1.00 7.72 37 PHE B N 1
ATOM 1224 C CA . PHE B 1 37 ? 20.161 3.551 16.831 1.00 7.93 37 PHE B CA 1
ATOM 1225 C C . PHE B 1 37 ? 18.731 3.341 17.292 1.00 8.18 37 PHE B C 1
ATOM 1226 O O . PHE B 1 37 ? 17.767 3.660 16.610 1.00 8.04 37 PHE B O 1
ATOM 1234 N N . GLN B 1 38 ? 18.585 2.767 18.509 1.00 9.36 38 GLN B N 1
ATOM 1235 C CA . GLN B 1 38 ? 17.248 2.404 18.973 1.00 10.14 38 GLN B CA 1
ATOM 1236 C C . GLN B 1 38 ? 16.460 3.567 19.551 1.00 9.19 38 GLN B C 1
ATOM 1237 O O . GLN B 1 38 ? 15.256 3.406 19.795 1.00 10.92 38 GLN B O 1
ATOM 1247 N N . ASN B 1 39 ? 17.117 4.666 19.838 1.00 8.88 39 ASN B N 1
ATOM 1248 C CA . ASN B 1 39 ? 16.397 5.804 20.438 1.00 9.32 39 ASN B CA 1
ATOM 1249 C C . ASN B 1 39 ? 15.651 5.435 21.691 1.00 11.05 39 ASN B C 1
ATOM 1250 O O . ASN B 1 39 ? 14.499 5.811 21.907 1.00 12.34 39 ASN B O 1
ATOM 1255 N N . ARG B 1 40 ? 16.374 4.703 22.581 1.00 11.87 40 ARG B N 1
ATOM 1256 C CA . ARG B 1 40 ? 15.671 4.155 23.735 1.00 15.19 40 ARG B CA 1
ATOM 1257 C C . ARG B 1 40 ? 15.108 5.124 24.725 1.00 15.26 40 ARG B C 1
ATOM 1258 O O . ARG B 1 40 ? 14.212 4.733 25.447 1.00 19.48 40 ARG B O 1
ATOM 1266 N N . GLU B 1 41 ? 15.667 6.311 24.788 1.00 14.40 41 GLU B N 1
ATOM 1267 C CA . GLU B 1 41 ? 15.201 7.336 25.698 1.00 16.29 41 GLU B CA 1
ATOM 1268 C C . GLU B 1 41 ? 14.246 8.320 25.042 1.00 14.83 41 GLU B C 1
ATOM 1269 O O . GLU B 1 41 ? 13.910 9.282 25.670 1.00 17.30 41 GLU B O 1
ATOM 1275 N N . SER B 1 42 ? 13.859 8.019 23.776 1.00 14.04 42 SER B N 1
ATOM 1276 C CA . SER B 1 42 ? 12.891 8.850 23.078 1.00 14.92 42 SER B CA 1
ATOM 1277 C C . SER B 1 42 ? 13.333 10.314 22.944 1.00 14.20 42 SER B C 1
ATOM 1278 O O . SER B 1 42 ? 12.534 11.203 22.908 1.00 15.70 42 SER B O 1
ATOM 1281 N N . VAL B 1 43 ? 14.707 10.493 22.839 1.00 12.41 43 VAL B N 1
ATOM 1282 C CA . VAL B 1 43 ? 15.162 11.875 22.684 1.00 12.88 43 VAL B CA 1
ATOM 1283 C C . VAL B 1 43 ? 14.772 12.397 21.268 1.00 11.91 43 VAL B C 1
ATOM 1284 O O . VAL B 1 43 ? 14.363 13.563 21.064 1.00 12.54 43 VAL B O 1
ATOM 1288 N N . LEU B 1 44 ? 14.995 11.553 20.265 1.00 11.26 44 LEU B N 1
ATOM 1289 C CA . LEU B 1 44 ? 14.644 11.899 18.896 1.00 10.75 44 LEU B CA 1
ATOM 1290 C C . LEU B 1 44 ? 13.186 11.535 18.686 1.00 10.02 44 LEU B C 1
ATOM 1291 O O . LEU B 1 44 ? 12.591 10.763 19.411 1.00 10.29 44 LEU B O 1
ATOM 1296 N N . PRO B 1 45 ? 12.555 12.073 17.604 1.00 9.48 45 PRO B N 1
ATOM 1297 C CA . PRO B 1 45 ? 11.149 11.699 17.311 1.00 10.13 45 PRO B CA 1
ATOM 1298 C C . PRO B 1 45 ? 10.972 10.247 17.220 1.00 8.80 45 PRO B C 1
ATOM 1299 O O . PRO B 1 45 ? 11.778 9.455 16.737 1.00 8.26 45 PRO B O 1
ATOM 1303 N N . THR B 1 46 ? 9.784 9.786 17.728 1.00 9.22 46 THR B N 1
ATOM 1304 C CA . THR B 1 46 ? 9.488 8.357 17.741 1.00 8.81 46 THR B CA 1
ATOM 1305 C C . THR B 1 46 ? 9.294 7.838 16.322 1.00 8.25 46 THR B C 1
ATOM 1306 O O . THR B 1 46 ? 8.514 8.395 15.525 1.00 8.73 46 THR B O 1
ATOM 1310 N N . GLN B 1 47 ? 9.974 6.759 15.982 1.00 8.19 47 GLN B N 1
ATOM 1311 C CA . GLN B 1 47 ? 9.903 6.111 14.672 1.00 7.60 47 GLN B CA 1
ATOM 1312 C C . GLN B 1 47 ? 9.997 4.618 14.854 1.00 7.84 47 GLN B C 1
ATOM 1313 O O . GLN B 1 47 ? 10.421 4.125 15.918 1.00 10.07 47 GLN B O 1
ATOM 1319 N N . SER B 1 48 ? 9.669 3.843 13.819 1.00 7.81 48 SER B N 1
ATOM 1320 C CA . SER B 1 48 ? 9.880 2.413 13.841 1.00 8.22 48 SER B CA 1
ATOM 1321 C C . SER B 1 48 ? 11.347 2.098 14.072 1.00 8.40 48 SER B C 1
ATOM 1322 O O . SER B 1 48 ? 12.250 2.807 13.684 1.00 8.62 48 SER B O 1
ATOM 1325 N N . TYR B 1 49 ? 11.603 0.937 14.679 1.00 8.98 49 TYR B N 1
ATOM 1326 C CA . TYR B 1 49 ? 12.946 0.433 14.839 1.00 9.31 49 TYR B CA 1
ATOM 1327 C C . TYR B 1 49 ? 13.579 0.312 13.476 1.00 8.74 49 TYR B C 1
ATOM 1328 O O . TYR B 1 49 ? 12.999 -0.273 12.538 1.00 10.40 49 TYR B O 1
ATOM 1337 N N . GLY B 1 50 ? 14.795 0.831 13.339 1.00 9.39 50 GLY B N 1
ATOM 1338 C CA . GLY B 1 50 ? 15.538 0.771 12.090 1.00 9.90 50 GLY B CA 1
ATOM 1339 C C . GLY B 1 50 ? 15.520 2.047 11.301 1.00 8.65 50 GLY B C 1
ATOM 1340 O O . GLY B 1 50 ? 16.258 2.203 10.345 1.00 10.31 50 GLY B O 1
ATOM 1341 N N . TYR B 1 51 ? 14.670 3.015 11.707 1.00 7.84 51 TYR B N 1
ATOM 1342 C CA . TYR B 1 51 ? 14.635 4.332 11.030 1.00 7.35 51 TYR B CA 1
ATOM 1343 C C . TYR B 1 51 ? 15.974 5.072 11.209 1.00 6.80 51 TYR B C 1
ATOM 1344 O O . TYR B 1 51 ? 16.387 5.821 10.338 1.00 7.70 51 TYR B O 1
ATOM 1353 N N . TYR B 1 52 ? 16.563 4.902 12.406 1.00 6.53 52 TYR B N 1
ATOM 1354 C CA . TYR B 1 52 ? 17.758 5.670 12.745 1.00 6.28 52 TYR B CA 1
ATOM 1355 C C . TYR B 1 52 ? 18.988 4.710 12.734 1.00 6.39 52 TYR B C 1
ATOM 1356 O O . TYR B 1 52 ? 18.915 3.580 13.168 1.00 7.00 52 TYR B O 1
ATOM 1365 N N . HIS B 1 53 ? 20.108 5.271 12.255 1.00 5.92 53 HIS B N 1
ATOM 1366 C CA . HIS B 1 53 ? 21.419 4.582 12.328 1.00 6.10 53 HIS B CA 1
ATOM 1367 C C . HIS B 1 53 ? 22.442 5.513 12.933 1.00 5.57 53 HIS B C 1
ATOM 1368 O O . HIS B 1 53 ? 22.270 6.736 12.898 1.00 7.05 53 HIS B O 1
ATOM 1375 N N . GLU B 1 54 ? 23.486 4.970 13.488 1.00 5.96 54 GLU B N 1
ATOM 1376 C CA . GLU B 1 54 ? 24.516 5.776 14.198 1.00 6.25 54 GLU B CA 1
ATOM 1377 C C . GLU B 1 54 ? 25.905 5.504 13.638 1.00 5.52 54 GLU B C 1
ATOM 1378 O O . GLU B 1 54 ? 26.227 4.407 13.223 1.00 6.00 54 GLU B O 1
ATOM 1384 N N . TYR B 1 55 ? 26.698 6.574 13.690 1.00 5.28 55 TYR B N 1
ATOM 1385 C CA . TYR B 1 55 ? 28.056 6.613 13.152 1.00 5.21 55 TYR B CA 1
ATOM 1386 C C . TYR B 1 55 ? 28.971 7.346 14.079 1.00 5.11 55 TYR B C 1
ATOM 1387 O O . TYR B 1 55 ? 28.609 8.420 14.594 1.00 6.30 55 TYR B O 1
ATOM 1396 N N . THR B 1 56 ? 30.187 6.866 14.222 1.00 5.08 56 THR B N 1
ATOM 1397 C CA . THR B 1 56 ? 31.179 7.543 15.046 1.00 5.09 56 THR B CA 1
ATOM 1398 C C . THR B 1 56 ? 31.599 8.866 14.410 1.00 5.26 56 THR B C 1
ATOM 1399 O O . THR B 1 56 ? 31.909 8.910 13.212 1.00 6.06 56 THR B O 1
ATOM 1403 N N . VAL B 1 57 ? 31.738 9.905 15.230 1.00 5.27 57 VAL B N 1
ATOM 1404 C CA . VAL B 1 57 ? 32.504 11.103 14.922 1.00 5.70 57 VAL B CA 1
ATOM 1405 C C . VAL B 1 57 ? 33.786 10.955 15.707 1.00 6.20 57 VAL B C 1
ATOM 1406 O O . VAL B 1 57 ? 33.731 10.947 16.958 1.00 6.46 57 VAL B O 1
ATOM 1410 N N . ILE B 1 58 ? 34.912 10.727 15.093 1.00 6.99 58 ILE B N 1
ATOM 1411 C CA . ILE B 1 58 ? 36.139 10.455 15.786 1.00 6.98 58 ILE B CA 1
ATOM 1412 C C . ILE B 1 58 ? 36.438 11.639 16.716 1.00 6.48 58 ILE B C 1
ATOM 1413 O O . ILE B 1 58 ? 36.399 12.788 16.276 1.00 6.64 58 ILE B O 1
ATOM 1419 N N . THR B 1 59 ? 36.844 11.344 17.942 1.00 6.69 59 THR B N 1
ATOM 1420 C CA . THR B 1 59 ? 37.400 12.309 18.856 1.00 6.84 59 THR B CA 1
ATOM 1421 C C . THR B 1 59 ? 38.911 12.114 18.955 1.00 6.70 59 THR B C 1
ATOM 1422 O O . THR B 1 59 ? 39.375 11.136 19.562 1.00 7.01 59 THR B O 1
ATOM 1426 N N . PRO B 1 60 ? 39.713 12.994 18.364 1.00 7.24 60 PRO B N 1
ATOM 1427 C CA . PRO B 1 60 ? 41.151 12.842 18.500 1.00 7.48 60 PRO B CA 1
ATOM 1428 C C . PRO B 1 60 ? 41.545 12.810 19.960 1.00 7.69 60 PRO B C 1
ATOM 1429 O O . PRO B 1 60 ? 41.008 13.574 20.745 1.00 8.59 60 PRO B O 1
ATOM 1433 N N . GLY B 1 61 ? 42.452 11.902 20.294 1.00 8.38 61 GLY B N 1
ATOM 1434 C CA . GLY B 1 61 ? 42.943 11.770 21.662 1.00 8.99 61 GLY B CA 1
ATOM 1435 C C . GLY B 1 61 ? 42.103 10.836 22.535 1.00 8.09 61 GLY B C 1
ATOM 1436 O O . GLY B 1 61 ? 42.624 10.411 23.584 1.00 10.40 61 GLY B O 1
ATOM 1437 N N . ALA B 1 62 ? 40.889 10.531 22.178 1.00 7.74 62 ALA B N 1
ATOM 1438 C CA . ALA B 1 62 ? 40.079 9.628 23.023 1.00 8.26 62 ALA B CA 1
ATOM 1439 C C . ALA B 1 62 ? 40.641 8.234 22.912 1.00 6.79 62 ALA B C 1
ATOM 1440 O O . ALA B 1 62 ? 40.948 7.716 21.830 1.00 8.04 62 ALA B O 1
ATOM 1442 N N . ARG B 1 63 ? 40.683 7.538 24.050 1.00 6.22 63 ARG B N 1
ATOM 1443 C CA . ARG B 1 63 ? 41.139 6.161 24.029 1.00 6.19 63 ARG B CA 1
ATOM 1444 C C . ARG B 1 63 ? 40.028 5.159 23.668 1.00 6.06 63 ARG B C 1
ATOM 1445 O O . ARG B 1 63 ? 40.346 4.023 23.347 1.00 6.59 63 ARG B O 1
ATOM 1453 N N . THR B 1 64 ? 38.773 5.593 23.741 1.00 7.28 64 THR B N 1
ATOM 1454 C CA . THR B 1 64 ? 37.609 4.858 23.330 1.00 7.10 64 THR B CA 1
ATOM 1455 C C . THR B 1 64 ? 37.139 5.398 22.004 1.00 7.40 64 THR B C 1
ATOM 1456 O O . THR B 1 64 ? 37.787 6.224 21.413 1.00 10.50 64 THR B O 1
ATOM 1460 N N . ARG B 1 65 ? 35.987 4.935 21.506 1.00 6.40 65 ARG B N 1
ATOM 1461 C CA . ARG B 1 65 ? 35.286 5.568 20.409 1.00 6.91 65 ARG B CA 1
ATOM 1462 C C . ARG B 1 65 ? 34.740 6.919 20.780 1.00 7.47 65 ARG B C 1
ATOM 1463 O O . ARG B 1 65 ? 34.284 7.638 19.875 1.00 9.44 65 ARG B O 1
ATOM 1471 N N . GLY B 1 66 ? 34.798 7.298 22.028 1.00 8.03 66 GLY B N 1
ATOM 1472 C CA . GLY B 1 66 ? 34.363 8.608 22.423 1.00 8.43 66 GLY B CA 1
ATOM 1473 C C . GLY B 1 66 ? 32.865 8.727 22.528 1.00 7.26 66 GLY B C 1
ATOM 1474 O O . GLY B 1 66 ? 32.133 7.760 22.529 1.00 8.62 66 GLY B O 1
ATOM 1475 N N . THR B 1 67 ? 32.418 10.000 22.632 1.00 6.53 67 THR B N 1
ATOM 1476 C CA . THR B 1 67 ? 31.044 10.336 22.885 1.00 6.73 67 THR B CA 1
ATOM 1477 C C . THR B 1 67 ? 30.358 11.102 21.771 1.00 5.84 67 THR B C 1
ATOM 1478 O O . THR B 1 67 ? 29.223 11.555 21.960 1.00 6.53 67 THR B O 1
ATOM 1482 N N . ARG B 1 68 ? 31.019 11.220 20.624 1.00 5.81 68 ARG B N 1
ATOM 1483 C CA . ARG B 1 68 ? 30.497 12.019 19.512 1.00 5.13 68 ARG B CA 1
ATOM 1484 C C . ARG B 1 68 ? 29.982 11.091 18.433 1.00 5.29 68 ARG B C 1
ATOM 1485 O O . ARG B 1 68 ? 30.670 10.140 18.023 1.00 5.08 68 ARG B O 1
ATOM 1493 N N . ARG B 1 69 ? 28.779 11.377 17.943 1.00 5.06 69 ARG B N 1
ATOM 1494 C CA . ARG B 1 69 ? 28.141 10.530 16.946 1.00 5.08 69 ARG B CA 1
ATOM 1495 C C . ARG B 1 69 ? 27.282 11.387 16.049 1.00 4.93 69 ARG B C 1
ATOM 1496 O O . ARG B 1 69 ? 26.790 12.453 16.441 1.00 5.57 69 ARG B O 1
ATOM 1504 N N . ILE B 1 70 ? 27.053 10.868 14.834 1.00 5.16 70 ILE B N 1
ATOM 1505 C CA . ILE B 1 70 ? 25.972 11.353 13.958 1.00 5.29 70 ILE B CA 1
ATOM 1506 C C . ILE B 1 70 ? 24.959 10.221 13.874 1.00 5.02 70 ILE B C 1
ATOM 1507 O O . ILE B 1 70 ? 25.305 9.070 13.604 1.00 5.89 70 ILE B O 1
ATOM 1512 N N . ILE B 1 71 ? 23.684 10.556 14.105 1.00 5.56 71 ILE B N 1
ATOM 1513 C CA . ILE B 1 71 ? 22.564 9.685 13.912 1.00 5.85 71 ILE B CA 1
ATOM 1514 C C . ILE B 1 71 ? 21.848 10.143 12.659 1.00 6.13 71 ILE B C 1
ATOM 1515 O O . ILE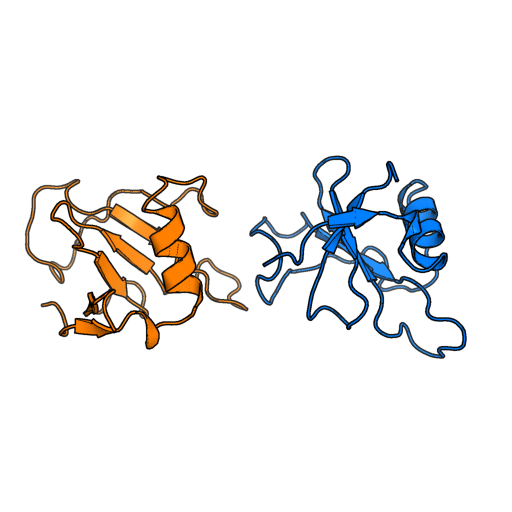 B 1 71 ? 21.463 11.318 12.551 1.00 7.03 71 ILE B O 1
ATOM 1520 N N . THR B 1 72 ? 21.651 9.243 11.711 1.00 5.85 72 THR B N 1
ATOM 1521 C CA . THR B 1 72 ? 20.842 9.527 10.544 1.00 6.19 72 THR B CA 1
ATOM 1522 C C . THR B 1 72 ? 19.391 9.106 10.791 1.00 6.60 72 THR B C 1
ATOM 1523 O O . THR B 1 72 ? 19.127 8.059 11.379 1.00 6.82 72 THR B O 1
ATOM 1527 N N . GLY B 1 73 ? 18.472 9.884 10.228 1.00 7.34 73 GLY B N 1
ATOM 1528 C CA . GLY B 1 73 ? 17.129 9.402 9.933 1.00 7.60 73 GLY B CA 1
ATOM 1529 C C . GLY B 1 73 ? 16.967 9.248 8.429 1.00 8.26 73 GLY B C 1
ATOM 1530 O O . GLY B 1 73 ? 17.846 9.562 7.651 1.00 10.29 73 GLY B O 1
ATOM 1531 N N . GLU B 1 74 ? 15.784 8.794 8.040 1.00 8.51 74 GLU B N 1
ATOM 1532 C CA . GLU B 1 74 ? 15.559 8.473 6.640 1.00 9.67 74 GLU B CA 1
ATOM 1533 C C . GLU B 1 74 ? 15.227 9.666 5.818 1.00 10.76 74 GLU B C 1
ATOM 1534 O O . GLU B 1 74 ? 15.355 9.567 4.575 1.00 13.98 74 GLU B O 1
ATOM 1540 N N . ALA B 1 75 ? 14.814 10.804 6.334 1.00 10.49 75 ALA B N 1
ATOM 1541 C CA . ALA B 1 75 ? 14.462 11.913 5.510 1.00 12.04 75 ALA B CA 1
ATOM 1542 C C . ALA B 1 75 ? 15.743 12.604 4.980 1.00 12.59 75 ALA B C 1
ATOM 1543 O O . ALA B 1 75 ? 16.827 12.443 5.527 1.00 12.54 75 ALA B O 1
ATOM 1545 N N . THR B 1 76 ? 15.522 13.416 3.905 1.00 16.81 76 THR B N 1
ATOM 1546 C CA . THR B 1 76 ? 16.679 14.078 3.326 1.00 18.94 76 THR B CA 1
ATOM 1547 C C . THR B 1 76 ? 17.342 15.022 4.328 1.00 17.75 76 THR B C 1
ATOM 1548 O O . THR B 1 76 ? 16.705 15.780 4.946 1.00 18.11 76 THR B O 1
ATOM 1554 N N . GLN B 1 77 ? 18.666 14.874 4.391 1.00 17.64 77 GLN B N 1
ATOM 1555 C CA . GLN B 1 77 ? 19.468 15.685 5.292 1.00 20.35 77 GLN B CA 1
ATOM 1556 C C . GLN B 1 77 ? 19.052 15.571 6.766 1.00 14.48 77 GLN B C 1
ATOM 1557 O O . GLN B 1 77 ? 19.402 16.417 7.571 1.00 13.55 77 GLN B O 1
ATOM 1563 N N . GLU B 1 78 ? 18.401 14.516 7.139 1.00 12.19 78 GLU B N 1
ATOM 1564 C CA . GLU B 1 78 ? 18.051 14.277 8.537 1.00 9.15 78 GLU B CA 1
ATOM 1565 C C . GLU B 1 78 ? 19.202 13.649 9.229 1.00 8.26 78 GLU B C 1
ATOM 1566 O O . GLU B 1 78 ? 19.348 12.405 9.305 1.00 10.16 78 GLU B O 1
ATOM 1572 N N . ASP B 1 79 ? 20.090 14.460 9.729 1.00 7.42 79 ASP B N 1
ATOM 1573 C CA . ASP B 1 79 ? 21.327 14.058 10.404 1.00 7.09 79 ASP B CA 1
ATOM 1574 C C . ASP B 1 79 ? 21.411 14.837 11.704 1.00 6.87 79 ASP B C 1
ATOM 1575 O O . ASP B 1 79 ? 21.325 16.074 11.699 1.00 8.54 79 ASP B O 1
ATOM 1580 N N . TYR B 1 80 ? 21.614 14.102 12.816 1.00 6.19 80 TYR B N 1
ATOM 1581 C CA . TYR B 1 80 ? 21.672 14.686 14.134 1.00 6.24 80 TYR B CA 1
ATOM 1582 C C . TYR B 1 80 ? 23.048 14.450 14.753 1.00 6.20 80 TYR B C 1
ATOM 1583 O O . TYR B 1 80 ? 23.614 13.367 14.590 1.00 9.52 80 TYR B O 1
ATOM 1592 N N . TYR B 1 81 ? 23.596 15.463 15.368 1.00 5.73 81 TYR B N 1
ATOM 1593 C CA . TYR B 1 81 ? 24.875 15.364 16.082 1.00 5.61 81 TYR B CA 1
ATOM 1594 C C . TYR B 1 81 ? 24.629 15.244 17.584 1.00 5.65 81 TYR B C 1
ATOM 1595 O O . TYR B 1 81 ? 23.816 15.995 18.138 1.00 6.81 81 TYR B O 1
ATOM 1604 N N . THR B 1 82 ? 25.334 14.335 18.208 1.00 5.42 82 THR B N 1
ATOM 1605 C CA . THR B 1 82 ? 25.462 14.318 19.666 1.00 5.60 82 THR B CA 1
ATOM 1606 C C . THR B 1 82 ? 26.946 14.339 20.024 1.00 5.68 82 THR B C 1
ATOM 1607 O O . THR B 1 82 ? 27.753 13.648 19.409 1.00 6.14 82 THR B O 1
ATOM 1611 N N . GLY B 1 83 ? 27.282 15.124 21.036 1.00 6.41 83 GLY B N 1
ATOM 1612 C CA . GLY B 1 83 ? 28.607 15.138 21.587 1.00 6.69 83 GLY B CA 1
ATOM 1613 C C . GLY B 1 83 ? 28.704 14.531 22.982 1.00 7.02 83 GLY B C 1
ATOM 1614 O O . GLY B 1 83 ? 29.797 14.498 23.543 1.00 8.46 83 GLY B O 1
ATOM 1615 N N . ASP B 1 84 ? 27.574 14.068 23.513 1.00 6.32 84 ASP B N 1
ATOM 1616 C CA . ASP B 1 84 ? 27.473 13.645 24.895 1.00 6.85 84 ASP B CA 1
ATOM 1617 C C . ASP B 1 84 ? 26.890 12.225 25.024 1.00 6.93 84 ASP B C 1
ATOM 1618 O O . ASP B 1 84 ? 26.139 11.898 25.932 1.00 8.33 84 ASP B O 1
ATOM 1623 N N . HIS B 1 85 ? 27.260 11.368 24.084 1.00 7.34 85 HIS B N 1
ATOM 1624 C CA . HIS B 1 85 ? 26.907 9.955 24.199 1.00 7.85 85 HIS B CA 1
ATOM 1625 C C . HIS B 1 85 ? 25.400 9.801 24.260 1.00 7.94 85 HIS B C 1
ATOM 1626 O O . HIS B 1 85 ? 24.844 9.090 25.090 1.00 8.77 85 HIS B O 1
ATOM 1633 N N . TYR B 1 86 ? 24.737 10.467 23.315 1.00 7.69 86 TYR B N 1
ATOM 1634 C CA . TYR B 1 86 ? 23.348 10.262 23.005 1.00 8.14 86 TYR B CA 1
ATOM 1635 C C . TYR B 1 86 ? 22.396 10.938 24.016 1.00 8.63 86 TYR B C 1
ATOM 1636 O O . TYR B 1 86 ? 21.206 10.702 23.962 1.00 11.43 86 TYR B O 1
ATOM 1645 N N . ALA B 1 87 ? 22.910 11.790 24.917 1.00 8.40 87 ALA B N 1
ATOM 1646 C CA . ALA B 1 87 ? 22.062 12.477 25.876 1.00 9.63 87 ALA B CA 1
ATOM 1647 C C . ALA B 1 87 ? 21.294 13.590 25.177 1.00 8.44 87 ALA B C 1
ATOM 1648 O O . ALA B 1 87 ? 20.066 13.777 25.482 1.00 10.64 87 ALA B O 1
ATOM 1650 N N . THR B 1 88 ? 21.923 14.354 24.375 1.00 8.43 88 THR B N 1
ATOM 1651 C CA . THR B 1 88 ? 21.321 15.457 23.648 1.00 8.08 88 THR B CA 1
ATOM 1652 C C . THR B 1 88 ? 21.716 15.381 22.171 1.00 7.22 88 THR B C 1
ATOM 1653 O O . THR B 1 88 ? 22.781 14.863 21.834 1.00 7.03 88 THR B O 1
ATOM 1657 N N . PHE B 1 89 ? 20.883 15.960 21.317 1.00 7.49 89 PHE B N 1
ATOM 1658 C CA . PHE B 1 89 ? 21.100 15.981 19.890 1.00 6.89 89 PHE B CA 1
ATOM 1659 C C . PHE B 1 89 ? 20.776 17.358 19.327 1.00 7.48 89 PHE B C 1
ATOM 1660 O O . PHE B 1 89 ? 19.822 17.996 19.778 1.00 9.17 89 PHE B O 1
ATOM 1668 N N . SER B 1 90 ? 21.458 17.695 18.233 1.00 7.56 90 SER B N 1
ATOM 1669 C CA . SER B 1 90 ? 21.079 18.844 17.420 1.00 8.14 90 SER B CA 1
ATOM 1670 C C . SER B 1 90 ? 20.991 18.425 15.984 1.00 7.55 90 SER B C 1
ATOM 1671 O O . SER B 1 90 ? 21.780 17.612 15.510 1.00 7.81 90 SER B O 1
ATOM 1675 N N . LEU B 1 91 ? 20.035 18.948 15.254 1.00 7.70 91 LEU B N 1
ATOM 1676 C CA . LEU B 1 91 ? 19.936 18.701 13.768 1.00 7.69 91 LEU B CA 1
ATOM 1677 C C . LEU B 1 91 ? 21.063 19.471 13.105 1.00 7.71 91 LEU B C 1
ATOM 1678 O O . LEU B 1 91 ? 21.255 20.655 13.351 1.00 10.34 91 LEU B O 1
ATOM 1683 N N . ILE B 1 92 ? 21.804 18.813 12.238 1.00 7.54 92 ILE B N 1
ATOM 1684 C CA . ILE B 1 92 ? 22.916 19.441 11.542 1.00 7.36 92 ILE B CA 1
ATOM 1685 C C . ILE B 1 92 ? 22.384 20.244 10.359 1.00 7.71 92 ILE B C 1
ATOM 1686 O O . ILE B 1 92 ? 21.636 19.694 9.519 1.00 9.41 92 ILE B O 1
ATOM 1691 N N . ASP B 1 93 ? 22.805 21.486 10.263 1.00 8.17 93 ASP B N 1
ATOM 1692 C CA . ASP B 1 93 ? 22.528 22.309 9.109 1.00 8.15 93 ASP B CA 1
ATOM 1693 C C . ASP B 1 93 ? 23.833 22.376 8.284 1.00 7.61 93 ASP B C 1
ATOM 1694 O O . ASP B 1 93 ? 24.831 23.015 8.671 1.00 7.80 93 ASP B O 1
ATOM 1699 N N . GLN B 1 94 ? 23.861 21.653 7.169 1.00 8.17 94 GLN B N 1
ATOM 1700 C CA . GLN B 1 94 ? 25.010 21.533 6.333 1.00 9.24 94 GLN B CA 1
ATOM 1701 C C . GLN B 1 94 ? 25.281 22.773 5.515 1.00 9.33 94 GLN B C 1
ATOM 1702 O O . GLN B 1 94 ? 26.268 22.834 4.818 1.00 13.75 94 GLN B O 1
ATOM 1708 N N . THR B 1 95 ? 24.382 23.764 5.566 1.00 9.18 95 THR B N 1
ATOM 1709 C CA . THR B 1 95 ? 24.475 24.951 4.759 1.00 10.01 95 THR B CA 1
ATOM 1710 C C . THR B 1 95 ? 25.213 26.093 5.411 1.00 8.43 95 THR B C 1
ATOM 1711 O O . THR B 1 95 ? 25.370 27.138 4.786 1.00 9.46 95 THR B O 1
ATOM 1715 N N . CYS B 1 96 ? 25.654 25.924 6.665 1.00 8.33 96 CYS B N 1
ATOM 1716 C CA . CYS B 1 96 ? 26.306 26.988 7.399 1.00 8.06 96 CYS B CA 1
ATOM 1717 C C . CYS B 1 96 ? 27.490 26.503 8.195 1.00 7.67 96 CYS B C 1
ATOM 1718 O O . CYS B 1 96 ? 27.676 25.269 8.350 1.00 8.67 96 CYS B O 1
#

Organism: Kitasatospora aureofaciens (NCBI:txid1894)

Sequence (192 aa):
DVSGTVCLSALPPEATDTLNLIASDDGGPPFFPPYYSSQQDDGGVVVVFFQQNNRREESSVLPTQSYGYYHEYTVITPGARTRGTRRIITGEATQEDYYTTGGDDHHYATFSLIDQTCDVSGTVCLSALPPEATDTLNL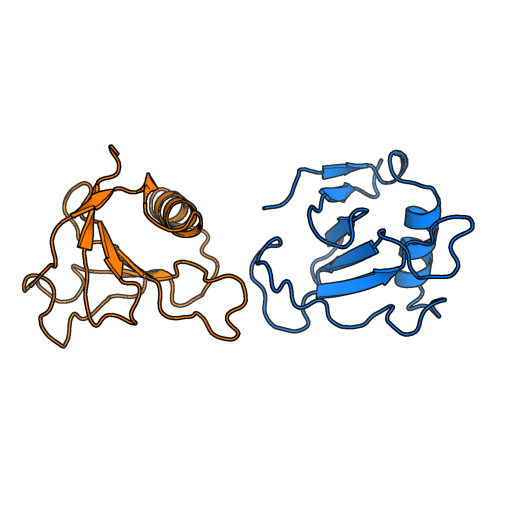IAASSDDGGPPFPYSQDGVVFQNRESVLPTQSYGYYHEYTVITPGARTRGTRRIITGEATQEDYYTGDHYATFSLIDQTC

B-factor: mean 15.57, std 13.56, range [4.32, 93.64]

Nearest PDB structures (foldseek):
  4j5g-assembly3_A  TM=1.002E+00  e=9.561E-20  Kitasatospora aureofaciens
  4j5k-assembly3_A  TM=1.003E+00  e=2.693E-19  Kitasatospora aureofaciens
  1rsn-assembly1_A  TM=1.003E+00  e=3.489E-19  Kitasatospora aureofaciens
  4j5g-assembly3_B-2  TM=9.934E-01  e=3.971E-19  Kitasatospora aureofaciens
  1ynv-assembly1_X  TM=9.832E-01  e=3.489E-19  Kitasatospora aureofaciens

Foldseek 3Di:
DADEADEPVVDPVLSVVFVVCVVVVDPDPDPQQFDWDQCVVCLDPDDDTPQKGKGASPDPPDPDSAQWIWIAGNDPQFIWIDNGNPPHIHTYDHVD/DAPEEDEPVPDPVLSVVFVVCVVVVDPADDPQFFAWDQCVVCQDPDDPTPQKTKHQSCDPPDPDSAQWIWIAGDDPQQIWIDRHNSPHIYRYDHPD

InterPro domains:
  IPR000026 Guanine-specific ribonuclease N1-like [PF00545] (5-92)
  IPR016191 Ribonuclease/ribotoxin [SSF53933] (2-96)

Secondary structure (DSSP, 8-state):
----EEEGGGS-HHHHHHHHHHHTT---SSTTTTEEP--TT--SPP--TTSEEEEE-PPTT-SS--S-EEEEESSTT-EEEESSTTS--EEEETT-/----EEEGGGS-HHHHHHHHHHHHT---SSTTTTEEP--TT--SPP--TTS-EEEE---TT-SSS-S-EEEE-SSTT-EEEESSTTS--EEEETT-

Solvent-accessible surface area: 10713 Å² total; per-residue (Å²): 130,47,68,43,104,35,42,25,91,77,23,38,101,35,0,51,81,7,14,94,58,34,87,72,132,8,125,54,76,62,109,80,15,26,75,33,20,123,15,152,91,36,26,4,66,36,80,90,174,23,31,6,56,17,25,3,0,74,32,89,82,43,230,89,37,21,64,68,5,0,0,17,9,134,51,122,144,24,12,7,28,1,29,58,99,31,66,73,2,24,60,8,53,85,126,67,145,47,72,45,82,33,42,29,90,76,21,32,101,29,0,51,70,8,16,92,57,35,92,74,113,8,134,52,50,64,115,90,16,26,51,38,20,90,16,183,129,74,28,3,70,119,80,95,158,20,37,5,55,17,20,4,0,41,35,52,47,44,215,80,56,12,63,74,5,0,0,17,12,129,57,133,104,22,14,14,24,1,33,62,101,32,63,69,2,26,63,6,45,64,120,69

Radius of gyration: 20.69 Å; Cα contacts (8 Å, |Δi|>4): 376; chains: 2; bounding box: 64×34×33 Å